Protein AF-A0A955DK35-F1 (afdb_monomer)

Nearest PDB structures (foldseek):
  9fow-assembly2_B  TM=3.940E-01  e=1.070E+00  Mus musculus
  6a5a-assembly2_A  TM=2.548E-01  e=3.873E-01  Arabidopsis thaliana
  7bgk-assembly1_C  TM=1.690E-01  e=2.496E+00  Kashmir bee virus
  5lwg-assembly1_C  TM=1.560E-01  e=2.229E+00  Israeli acute paralysis virus

Mean predicted aligned error: 7.93 Å

Radius of gyration: 21.65 Å; Cα contacts (8 Å, |Δi|>4): 580; chains: 1; bounding box: 76×36×65 Å

Structure (mmCIF, N/CA/C/O backbone):
data_AF-A0A955DK35-F1
#
_entry.id   AF-A0A955DK35-F1
#
loop_
_atom_site.group_PDB
_atom_site.id
_atom_site.type_symbol
_atom_site.label_atom_id
_atom_site.label_alt_id
_atom_site.label_comp_id
_atom_site.label_asym_id
_atom_site.label_entity_id
_atom_site.label_seq_id
_atom_site.pdbx_PDB_ins_code
_atom_site.Cartn_x
_atom_site.Cartn_y
_atom_site.Cartn_z
_atom_site.occupancy
_atom_site.B_iso_or_equiv
_atom_site.auth_seq_id
_atom_site.auth_comp_id
_atom_site.auth_asym_id
_atom_site.auth_atom_id
_atom_site.pdbx_PDB_model_num
ATOM 1 N N . MET A 1 1 ? -57.771 8.996 42.560 1.00 43.78 1 MET A N 1
ATOM 2 C CA . MET A 1 1 ? -56.369 9.393 42.310 1.00 43.78 1 MET A CA 1
ATOM 3 C C . MET A 1 1 ? -55.721 8.296 41.475 1.00 43.78 1 MET A C 1
ATOM 5 O O . MET A 1 1 ? -55.443 7.231 42.004 1.00 43.78 1 MET A O 1
ATOM 9 N N . GLN A 1 2 ? -55.625 8.497 40.158 1.00 48.22 2 GLN A N 1
ATOM 10 C CA . GLN A 1 2 ? -55.048 7.531 39.215 1.00 48.22 2 GLN A CA 1
ATOM 11 C C . GLN A 1 2 ? -53.533 7.747 39.131 1.00 48.22 2 GLN A C 1
ATOM 13 O O . GLN A 1 2 ? -53.085 8.838 38.788 1.00 48.22 2 GLN A O 1
ATOM 18 N N . GLY A 1 3 ? -52.754 6.718 39.466 1.00 45.41 3 GLY A N 1
ATOM 19 C CA . GLY A 1 3 ? -51.301 6.719 39.317 1.00 45.41 3 GLY A CA 1
ATOM 20 C C . GLY A 1 3 ? -50.897 6.269 37.914 1.00 45.41 3 GLY A C 1
ATOM 21 O O . GLY A 1 3 ? -51.165 5.135 37.529 1.00 45.41 3 GLY A O 1
ATOM 22 N N . MET A 1 4 ? -50.251 7.153 37.150 1.00 51.94 4 MET A N 1
ATOM 23 C CA . MET A 1 4 ? -49.588 6.814 35.886 1.00 51.94 4 MET A CA 1
ATOM 24 C C . MET A 1 4 ? -48.253 6.119 36.170 1.00 51.94 4 MET A C 1
ATOM 26 O O . MET A 1 4 ? -47.307 6.751 36.639 1.00 51.94 4 MET A O 1
ATOM 30 N N . ILE A 1 5 ? -48.156 4.836 35.830 1.00 58.72 5 ILE A N 1
ATOM 31 C CA . ILE A 1 5 ? -46.888 4.104 35.770 1.00 58.72 5 ILE A CA 1
ATOM 32 C C . ILE A 1 5 ? -46.223 4.441 34.429 1.00 58.72 5 ILE A C 1
ATOM 34 O O . ILE A 1 5 ? -46.717 4.062 33.368 1.00 58.72 5 ILE A O 1
ATOM 38 N N . LYS A 1 6 ? -45.113 5.187 34.464 1.00 56.53 6 LYS A N 1
ATOM 39 C CA . LYS A 1 6 ? -44.263 5.446 33.293 1.00 56.53 6 LYS A CA 1
ATOM 40 C C . LYS A 1 6 ? -43.244 4.314 33.172 1.00 56.53 6 LYS A C 1
ATOM 42 O O . LYS A 1 6 ? -42.332 4.222 33.987 1.00 56.53 6 LYS A O 1
ATOM 47 N N . ILE A 1 7 ? -43.392 3.459 32.164 1.00 55.06 7 ILE A N 1
ATOM 48 C CA . ILE A 1 7 ? -42.383 2.449 31.823 1.00 55.06 7 ILE A CA 1
ATOM 49 C C . ILE A 1 7 ? -41.327 3.133 30.951 1.00 55.06 7 ILE A C 1
ATOM 51 O O . ILE A 1 7 ? -41.571 3.432 29.784 1.00 55.06 7 ILE A O 1
ATOM 55 N N . ALA A 1 8 ? -40.162 3.413 31.532 1.00 53.09 8 ALA A N 1
ATOM 56 C CA . ALA A 1 8 ? -38.988 3.858 30.795 1.00 53.09 8 ALA A CA 1
ATOM 57 C C . ALA A 1 8 ? -38.309 2.632 30.165 1.00 53.09 8 ALA A C 1
ATOM 59 O O . ALA A 1 8 ? -37.716 1.812 30.863 1.00 53.09 8 ALA A O 1
ATOM 60 N N . ALA A 1 9 ? -38.419 2.482 28.846 1.00 58.59 9 ALA A N 1
ATOM 61 C CA . ALA A 1 9 ? -37.660 1.481 28.107 1.00 58.59 9 ALA A CA 1
ATOM 62 C C . ALA A 1 9 ? -36.230 2.001 27.896 1.00 58.59 9 ALA A C 1
ATOM 64 O O . ALA A 1 9 ? -35.990 2.838 27.028 1.00 58.59 9 ALA A O 1
ATOM 65 N N . GLY A 1 10 ? -35.290 1.527 28.716 1.00 54.75 10 GLY A N 1
ATOM 66 C CA . GLY A 1 10 ? -33.861 1.765 28.522 1.00 54.75 10 GLY A CA 1
ATOM 67 C C . GLY A 1 10 ? -33.365 0.998 27.299 1.00 54.75 10 GLY A C 1
ATOM 68 O O . GLY A 1 10 ? -33.285 -0.229 27.323 1.00 54.75 10 GLY A O 1
ATOM 69 N N . LEU A 1 11 ? -33.067 1.716 26.218 1.00 59.81 11 LEU A N 1
ATOM 70 C CA . LEU A 1 11 ? -32.413 1.161 25.039 1.00 59.81 11 LEU A CA 1
ATOM 71 C C . LEU A 1 11 ? -30.926 0.975 25.377 1.00 59.81 11 LEU A C 1
ATOM 73 O O . LEU A 1 11 ? -30.154 1.930 25.348 1.00 59.81 11 LEU A O 1
ATOM 77 N N . ALA A 1 12 ? -30.537 -0.237 25.771 1.00 53.16 12 ALA A N 1
ATOM 78 C CA . ALA A 1 12 ? -29.134 -0.579 25.957 1.00 53.16 12 ALA A CA 1
ATOM 79 C C . ALA A 1 12 ? -28.461 -0.634 24.578 1.00 53.16 12 ALA A C 1
ATOM 81 O O . ALA A 1 12 ? -28.709 -1.549 23.793 1.00 53.16 12 ALA A O 1
ATOM 82 N N . LEU A 1 13 ? -27.646 0.376 24.277 1.00 51.22 13 LEU A N 1
ATOM 83 C CA . LEU A 1 13 ? -26.707 0.350 23.162 1.00 51.22 13 LEU A CA 1
ATOM 84 C C . LEU A 1 13 ? -25.702 -0.772 23.437 1.00 51.22 13 LEU A C 1
ATOM 86 O O . LEU A 1 13 ? -24.881 -0.671 24.346 1.00 51.22 13 LEU A O 1
ATOM 90 N N . LEU A 1 14 ? -25.804 -1.867 22.687 1.00 50.47 14 LEU A N 1
ATOM 91 C CA . LEU A 1 14 ? -24.753 -2.874 22.638 1.00 50.47 14 LEU A CA 1
ATOM 92 C C . LEU A 1 14 ? -23.589 -2.261 21.859 1.00 50.47 14 LEU A C 1
ATOM 94 O O . LEU A 1 14 ? -23.611 -2.230 20.630 1.00 50.47 14 LEU A O 1
ATOM 98 N N . SER A 1 15 ? -22.597 -1.736 22.572 1.00 52.78 15 SER A N 1
ATOM 99 C CA . SER A 1 15 ? -21.314 -1.380 21.974 1.00 52.78 15 SER A CA 1
ATOM 100 C C . SER A 1 15 ? -20.647 -2.671 21.506 1.00 52.78 15 SER A C 1
ATOM 102 O O . SER A 1 15 ? -20.154 -3.448 22.322 1.00 52.78 15 SER A O 1
ATOM 104 N N . GLY A 1 16 ? -20.691 -2.940 20.201 1.00 56.59 16 GLY A N 1
ATOM 105 C CA . GLY A 1 16 ? -19.921 -4.026 19.609 1.00 56.59 16 GLY A CA 1
ATOM 106 C C . GLY A 1 16 ? -18.436 -3.729 19.781 1.00 56.59 16 GLY A C 1
ATOM 107 O O . GLY A 1 16 ? -17.970 -2.664 19.381 1.00 56.59 16 GLY A O 1
ATOM 108 N N . THR A 1 17 ? -17.694 -4.644 20.397 1.00 57.59 17 THR A N 1
ATOM 109 C CA . THR A 1 17 ? -16.232 -4.607 20.366 1.00 57.59 17 THR A CA 1
ATOM 110 C C . THR A 1 17 ? -15.801 -4.862 18.926 1.00 57.59 17 THR A C 1
ATOM 112 O O . THR A 1 17 ? -16.076 -5.938 18.394 1.00 57.59 17 THR A O 1
ATOM 115 N N . ALA A 1 18 ? -15.165 -3.882 18.285 1.00 61.50 18 ALA A N 1
ATOM 116 C CA . ALA A 1 18 ? -14.452 -4.127 17.039 1.00 61.50 18 ALA A CA 1
ATOM 117 C C . ALA A 1 18 ? -13.321 -5.115 17.352 1.00 61.50 18 ALA A C 1
ATOM 119 O O . ALA A 1 18 ? -12.469 -4.831 18.193 1.00 61.50 18 ALA A O 1
ATOM 120 N N . ILE A 1 19 ? -13.375 -6.303 16.754 1.00 73.06 19 ILE A N 1
ATOM 121 C CA . ILE A 1 19 ? -12.288 -7.272 16.846 1.00 73.06 19 ILE A CA 1
ATOM 122 C C . ILE A 1 19 ? -11.320 -6.898 15.732 1.00 73.06 19 ILE A C 1
ATOM 124 O O . ILE A 1 19 ? -11.669 -7.014 14.560 1.00 73.06 19 ILE A O 1
ATOM 128 N N . ALA A 1 20 ? -10.144 -6.421 16.125 1.00 77.44 20 ALA A N 1
ATOM 129 C CA . ALA A 1 20 ? -8.969 -6.356 15.273 1.00 77.44 20 ALA A CA 1
ATOM 130 C C . ALA A 1 20 ? -8.776 -7.687 14.551 1.00 77.44 20 ALA A C 1
ATOM 132 O O . ALA A 1 20 ? -8.732 -8.738 15.200 1.00 77.44 20 ALA A O 1
ATOM 133 N N . GLY A 1 21 ? -8.712 -7.651 13.224 1.00 92.81 21 GLY A N 1
ATOM 134 C CA . GLY A 1 21 ? -8.615 -8.867 12.432 1.00 92.81 21 GLY A CA 1
ATOM 135 C C . GLY A 1 21 ? -7.495 -8.829 11.409 1.00 92.81 21 GLY A C 1
ATOM 136 O O . GLY A 1 21 ? -7.153 -7.776 10.871 1.00 92.81 21 GLY A O 1
ATOM 137 N N . THR A 1 22 ? -6.973 -10.019 11.142 1.00 96.25 22 THR A N 1
ATOM 138 C CA . THR A 1 22 ? -6.103 -10.305 10.008 1.00 96.25 22 THR A CA 1
ATOM 139 C C . THR A 1 22 ? -6.964 -10.825 8.871 1.00 96.25 22 THR A C 1
ATOM 141 O O . THR A 1 22 ? -7.751 -11.759 9.060 1.00 96.25 22 THR A O 1
ATOM 144 N N . TRP A 1 23 ? -6.823 -10.224 7.699 1.00 96.62 23 TRP A N 1
ATOM 145 C CA . TRP A 1 23 ? -7.407 -10.746 6.476 1.00 96.62 23 TRP A CA 1
ATOM 146 C C . TRP A 1 23 ? -6.363 -11.606 5.759 1.00 96.62 23 TRP A C 1
ATOM 148 O O . TRP A 1 23 ? -5.204 -11.220 5.659 1.00 96.62 23 TRP A O 1
ATOM 158 N N . VAL A 1 24 ? -6.766 -12.792 5.312 1.00 96.88 24 VAL A N 1
ATOM 159 C CA . VAL A 1 24 ? -5.893 -13.715 4.579 1.00 96.88 24 VAL A CA 1
ATOM 160 C C . VAL A 1 24 ? -6.321 -13.691 3.126 1.00 96.88 24 VAL A C 1
ATOM 162 O O . VAL A 1 24 ? -7.515 -13.824 2.840 1.00 96.88 24 VAL A O 1
ATOM 165 N N . GLU A 1 25 ? -5.345 -13.540 2.244 1.00 95.00 25 GLU A N 1
ATOM 166 C CA . GLU A 1 25 ? -5.517 -13.599 0.803 1.00 95.00 25 GLU A CA 1
ATOM 167 C C . GLU A 1 25 ? -6.310 -14.833 0.349 1.00 95.00 25 GLU A C 1
ATOM 169 O O . GLU A 1 25 ? -6.140 -15.945 0.863 1.00 95.00 25 GLU A O 1
ATOM 174 N N . VAL A 1 26 ? -7.230 -14.635 -0.603 1.00 93.50 26 VAL A N 1
ATOM 175 C CA . VAL A 1 26 ? -8.098 -15.696 -1.123 1.00 93.50 26 VAL A CA 1
ATOM 176 C C . VAL A 1 26 ? -7.728 -16.020 -2.564 1.00 93.50 26 VAL A C 1
ATOM 178 O O . VAL A 1 26 ? -8.231 -15.406 -3.500 1.00 93.50 26 VAL A O 1
ATOM 181 N N . GLY A 1 27 ? -6.915 -17.059 -2.745 1.00 93.19 27 GLY A N 1
ATOM 182 C CA . GLY A 1 27 ? -6.351 -17.359 -4.061 1.00 93.19 27 GLY A CA 1
ATOM 183 C C . GLY A 1 27 ? -5.244 -16.369 -4.402 1.00 93.19 27 GLY A C 1
ATOM 184 O O . GLY A 1 27 ? -4.597 -15.890 -3.485 1.00 93.19 27 GLY A O 1
ATOM 185 N N . ASP A 1 28 ? -5.059 -16.117 -5.692 1.00 87.81 28 ASP A N 1
ATOM 186 C CA . ASP A 1 28 ? -4.105 -15.150 -6.241 1.00 87.81 28 ASP A CA 1
ATOM 187 C C . ASP A 1 28 ? -4.800 -13.790 -6.376 1.00 87.81 28 ASP A C 1
ATOM 189 O O . ASP A 1 28 ? -5.857 -13.695 -7.023 1.00 87.81 28 ASP A O 1
ATOM 193 N N . ALA A 1 29 ? -4.307 -12.756 -5.697 1.00 83.31 29 ALA A N 1
ATOM 194 C CA . ALA A 1 29 ? -4.770 -11.401 -5.944 1.00 83.31 29 ALA A CA 1
ATOM 195 C C . ALA A 1 29 ? -4.302 -10.950 -7.328 1.00 83.31 29 ALA A C 1
ATOM 197 O O . ALA A 1 29 ? -3.238 -11.298 -7.808 1.00 83.31 29 ALA A O 1
ATOM 198 N N . ALA A 1 30 ? -5.152 -10.210 -8.037 1.00 84.50 30 ALA A N 1
ATOM 199 C CA . ALA A 1 30 ? -4.790 -9.842 -9.394 1.00 84.50 30 ALA A CA 1
ATOM 200 C C . ALA A 1 30 ? -3.687 -8.777 -9.384 1.00 84.50 30 ALA A C 1
ATOM 202 O O . ALA A 1 30 ? -3.858 -7.738 -8.742 1.00 84.50 30 ALA A O 1
ATOM 203 N N . ASP A 1 31 ? -2.690 -8.962 -10.252 1.00 85.31 31 ASP A N 1
ATOM 204 C CA . ASP A 1 31 ? -1.717 -7.922 -10.599 1.00 85.31 31 ASP A CA 1
ATOM 205 C C . ASP A 1 31 ? -2.406 -6.611 -11.029 1.00 85.31 31 ASP A C 1
ATOM 207 O O . ASP A 1 31 ? -1.944 -5.502 -10.765 1.00 85.31 31 ASP A O 1
ATOM 211 N N . ALA A 1 32 ? -3.543 -6.706 -11.724 1.00 85.12 32 ALA A N 1
ATOM 212 C CA . ALA A 1 32 ? -4.234 -5.537 -12.253 1.00 85.12 32 ALA A CA 1
ATOM 213 C C . ALA A 1 32 ? -4.878 -4.691 -11.142 1.00 85.12 32 ALA A C 1
ATOM 215 O O . ALA A 1 32 ? -5.674 -5.190 -10.345 1.00 85.12 32 ALA A O 1
ATOM 216 N N . LEU A 1 33 ? -4.700 -3.365 -11.202 1.00 89.00 33 LEU A N 1
ATOM 217 C CA . LEU A 1 33 ? -5.371 -2.420 -10.296 1.00 89.00 33 LEU A CA 1
ATOM 218 C C . LEU A 1 33 ? -6.906 -2.476 -10.373 1.00 89.00 33 LEU A C 1
ATOM 220 O O . LEU A 1 33 ? -7.583 -2.020 -9.463 1.00 89.00 33 LEU A O 1
ATOM 224 N N . SER A 1 34 ? -7.492 -3.031 -11.435 1.00 88.81 34 SER A N 1
ATOM 225 C CA . SER A 1 34 ? -8.941 -3.268 -11.518 1.00 88.81 34 SER A CA 1
ATOM 226 C C . SER A 1 34 ? -9.394 -4.600 -10.905 1.00 88.81 34 SER A C 1
ATOM 228 O O . SER A 1 34 ? -10.596 -4.837 -10.803 1.00 88.81 34 SER A O 1
ATOM 230 N N . GLY A 1 35 ? -8.461 -5.493 -10.569 1.00 89.06 35 GLY A N 1
ATOM 231 C CA . GLY A 1 35 ? -8.716 -6.857 -10.101 1.00 89.06 35 GLY A CA 1
ATOM 232 C C . GLY A 1 35 ? -8.434 -7.084 -8.614 1.00 89.06 35 GLY A C 1
ATOM 233 O O . GLY A 1 35 ? -8.406 -8.237 -8.190 1.00 89.06 35 GLY A O 1
ATOM 234 N N . TYR A 1 36 ? -8.243 -6.015 -7.833 1.00 95.06 36 TYR A N 1
ATOM 235 C CA . TYR A 1 36 ? -7.966 -6.103 -6.398 1.00 95.06 36 TYR A CA 1
ATOM 236 C C . TYR A 1 36 ? -8.954 -7.010 -5.648 1.00 95.06 36 TYR A C 1
ATOM 238 O O . TYR A 1 36 ? -10.148 -7.086 -5.964 1.00 95.06 36 TYR A O 1
ATOM 246 N N . GLN A 1 37 ? -8.485 -7.642 -4.574 1.00 95.50 37 GLN A N 1
ATOM 247 C CA . GLN A 1 37 ? -9.351 -8.391 -3.672 1.00 95.50 37 GLN A CA 1
ATOM 248 C C . GLN A 1 37 ? -10.041 -7.461 -2.666 1.00 95.50 37 GLN A C 1
ATOM 250 O O . GLN A 1 37 ? -9.431 -6.583 -2.052 1.00 95.50 37 GLN A O 1
ATOM 255 N N . LEU A 1 38 ? -11.344 -7.664 -2.466 1.00 95.50 38 LEU A N 1
ATOM 256 C CA . LEU A 1 38 ? -12.107 -6.948 -1.445 1.00 95.50 38 LEU A CA 1
ATOM 257 C C . LEU A 1 38 ? -11.816 -7.527 -0.058 1.00 95.50 38 LEU A C 1
ATOM 259 O O . LEU A 1 38 ? -12.145 -8.684 0.222 1.00 95.50 38 LEU A O 1
ATOM 263 N N . THR A 1 39 ? -11.290 -6.696 0.844 1.00 95.25 39 THR A N 1
ATOM 264 C CA . THR A 1 39 ? -11.177 -7.075 2.255 1.00 95.25 39 THR A CA 1
ATOM 265 C C . THR A 1 39 ? -12.568 -7.073 2.899 1.00 95.25 39 THR A C 1
ATOM 267 O O . THR A 1 39 ? -13.239 -6.043 3.016 1.00 95.25 39 THR A O 1
ATOM 270 N N . ASN A 1 40 ? -13.028 -8.256 3.311 1.00 91.94 40 ASN A N 1
ATOM 271 C CA . ASN A 1 40 ? -14.361 -8.467 3.882 1.00 91.94 40 ASN A CA 1
ATOM 272 C C . ASN A 1 40 ? -14.263 -8.730 5.386 1.00 91.94 40 ASN A C 1
ATOM 274 O O . ASN A 1 40 ? -13.558 -9.645 5.807 1.00 91.94 40 ASN A O 1
ATOM 278 N N . GLY A 1 41 ? -15.014 -7.979 6.193 1.00 90.50 41 GLY A N 1
ATOM 279 C CA . GLY A 1 41 ? -14.976 -8.123 7.648 1.00 90.50 41 GLY A CA 1
ATOM 280 C C . GLY A 1 41 ? -15.723 -7.015 8.387 1.00 90.50 41 GLY A C 1
ATOM 281 O O . GLY A 1 41 ? -16.547 -6.305 7.811 1.00 90.50 41 GLY A O 1
ATOM 282 N N . VAL A 1 42 ? -15.500 -6.905 9.696 1.00 89.00 42 VAL A N 1
ATOM 283 C CA . VAL A 1 42 ? -16.090 -5.863 10.554 1.00 89.00 42 VAL A CA 1
ATOM 284 C C . VAL A 1 42 ? -15.052 -5.427 11.575 1.00 89.00 42 VAL A C 1
ATOM 286 O O . VAL A 1 42 ? -14.407 -6.275 12.180 1.00 89.00 42 VAL A O 1
ATOM 289 N N . GLY A 1 43 ? -14.968 -4.123 11.831 1.00 91.75 43 GLY A N 1
ATOM 290 C CA . GLY A 1 43 ? -14.011 -3.566 12.784 1.00 91.75 43 GLY A CA 1
ATOM 291 C C . GLY A 1 43 ? -12.686 -3.216 12.119 1.00 91.75 43 GLY A C 1
ATOM 292 O O . GLY A 1 43 ? -12.631 -3.069 10.901 1.00 91.75 43 GLY A O 1
ATOM 293 N N . SER A 1 44 ? -11.635 -3.037 12.916 1.00 94.88 44 SER A N 1
ATOM 294 C CA . SER A 1 44 ? -10.327 -2.692 12.368 1.00 94.88 44 SER A CA 1
ATOM 295 C C . SER A 1 44 ? -9.736 -3.856 11.573 1.00 94.88 44 SER A C 1
ATOM 297 O O . SER A 1 44 ? -9.887 -5.030 11.927 1.00 94.88 44 SER A O 1
ATOM 299 N N . LEU A 1 45 ? -9.099 -3.498 10.464 1.00 96.62 45 LEU A N 1
ATOM 300 C CA . LEU A 1 45 ? -8.254 -4.392 9.693 1.00 96.62 45 LEU A CA 1
ATOM 301 C C . LEU A 1 45 ? -6.817 -4.089 10.113 1.00 96.62 45 LEU A C 1
ATOM 303 O O . LEU A 1 45 ? -6.299 -3.017 9.808 1.00 96.62 45 LEU A O 1
ATOM 307 N N . ASP A 1 46 ? -6.221 -5.023 10.843 1.00 97.00 46 ASP A N 1
ATOM 308 C CA . ASP A 1 46 ? -4.929 -4.842 11.507 1.00 97.00 46 ASP A CA 1
ATOM 309 C C . ASP A 1 46 ? -3.790 -5.481 10.715 1.00 97.00 46 ASP A C 1
ATOM 311 O O . ASP A 1 46 ? -2.631 -5.111 10.896 1.00 97.00 46 ASP A O 1
ATOM 315 N N . ALA A 1 47 ? -4.104 -6.442 9.843 1.00 97.81 47 ALA A N 1
ATOM 316 C CA . ALA A 1 47 ? -3.114 -7.034 8.964 1.00 97.81 47 ALA A CA 1
ATOM 317 C C . ALA A 1 47 ? -3.706 -7.695 7.717 1.00 97.81 47 ALA A C 1
ATOM 319 O O . ALA A 1 47 ? -4.876 -8.089 7.703 1.00 97.81 47 ALA A O 1
ATOM 320 N N . ILE A 1 48 ? -2.854 -7.864 6.706 1.00 98.38 48 ILE A N 1
ATOM 321 C CA . ILE A 1 48 ? -3.088 -8.707 5.531 1.00 98.38 48 ILE A CA 1
ATOM 322 C C . ILE A 1 48 ? -1.957 -9.737 5.424 1.00 98.38 48 ILE A C 1
ATOM 324 O O . ILE A 1 48 ? -0.787 -9.356 5.403 1.00 98.38 48 ILE A O 1
ATOM 328 N N . ASP A 1 49 ? -2.314 -11.018 5.347 1.00 98.31 49 ASP A N 1
ATOM 329 C CA . ASP A 1 49 ? -1.400 -12.127 5.045 1.00 98.31 49 ASP A CA 1
ATOM 330 C C . ASP A 1 49 ? -1.580 -12.567 3.591 1.00 98.31 49 ASP A C 1
ATOM 332 O O . ASP A 1 49 ? -2.713 -12.819 3.177 1.00 98.31 49 ASP A O 1
ATOM 336 N N . GLY A 1 50 ? -0.475 -12.727 2.863 1.00 97.81 50 GLY A N 1
ATOM 337 C CA . GLY A 1 50 ? -0.484 -13.174 1.468 1.00 97.81 50 GLY A CA 1
ATOM 338 C C . GLY A 1 50 ? 0.881 -13.664 0.988 1.00 97.81 50 GLY A C 1
ATOM 339 O O . GLY A 1 50 ? 1.827 -13.796 1.785 1.00 97.81 50 GLY A O 1
ATOM 340 N N . ALA A 1 51 ? 0.982 -13.985 -0.300 1.00 97.12 51 ALA A N 1
ATOM 341 C CA . ALA A 1 51 ? 2.248 -14.380 -0.908 1.00 97.12 51 ALA A CA 1
ATOM 342 C C . ALA A 1 51 ? 2.265 -14.203 -2.426 1.00 97.12 51 ALA A C 1
ATOM 344 O O . ALA A 1 51 ? 1.434 -14.801 -3.089 1.00 97.12 51 ALA A O 1
ATOM 345 N N . THR A 1 52 ? 3.323 -13.574 -2.945 1.00 96.12 52 THR A N 1
ATOM 346 C CA . THR A 1 52 ? 3.567 -13.493 -4.391 1.00 96.12 52 THR A CA 1
ATOM 347 C C . THR A 1 52 ? 4.445 -14.640 -4.905 1.00 96.12 52 THR A C 1
ATOM 349 O O . THR A 1 52 ? 5.290 -15.195 -4.177 1.00 96.12 52 THR A O 1
ATOM 352 N N . SER A 1 53 ? 4.329 -14.976 -6.193 1.00 93.88 53 SER A N 1
ATOM 353 C CA . SER A 1 53 ? 5.192 -15.941 -6.880 1.00 93.88 53 SER A CA 1
ATOM 354 C C . SER A 1 53 ? 5.437 -15.623 -8.360 1.00 93.88 53 SER A C 1
ATOM 356 O O . SER A 1 53 ? 4.680 -16.024 -9.250 1.00 93.88 53 SER A O 1
ATOM 358 N N . THR A 1 54 ? 6.621 -15.085 -8.673 1.00 90.75 54 THR A N 1
ATOM 359 C CA . THR A 1 54 ? 7.002 -14.767 -10.066 1.00 90.75 54 THR A CA 1
ATOM 360 C C . THR A 1 54 ? 7.066 -15.988 -10.992 1.00 90.75 54 THR A C 1
ATOM 362 O O . THR A 1 54 ? 6.941 -15.869 -12.207 1.00 90.75 54 THR A O 1
ATOM 365 N N . THR A 1 55 ? 7.227 -17.200 -10.445 1.00 88.69 55 THR A N 1
ATOM 366 C CA . THR A 1 55 ? 7.169 -18.447 -11.237 1.00 88.69 55 THR A CA 1
ATOM 367 C C . THR A 1 55 ? 5.737 -18.799 -11.655 1.00 88.69 55 THR A C 1
ATOM 369 O O . THR A 1 55 ? 5.544 -19.466 -12.673 1.00 88.69 55 THR A O 1
ATOM 372 N N . GLY A 1 56 ? 4.742 -18.370 -10.874 1.00 83.44 56 GLY A N 1
ATOM 373 C CA . GLY A 1 56 ? 3.316 -18.520 -11.164 1.00 83.44 56 GLY A CA 1
ATOM 374 C C . GLY A 1 56 ? 2.749 -17.419 -12.058 1.00 83.44 56 GLY A C 1
ATOM 375 O O . GLY A 1 56 ? 1.640 -17.574 -12.561 1.00 83.44 56 GLY A O 1
ATOM 376 N N . GLY A 1 57 ? 3.529 -16.367 -12.306 1.00 89.25 57 GLY A N 1
ATOM 377 C CA . GLY A 1 57 ? 3.064 -15.165 -12.982 1.00 89.25 57 GLY A CA 1
ATOM 378 C C . GLY A 1 57 ? 2.237 -14.245 -12.085 1.00 89.25 57 GLY A C 1
ATOM 379 O O . GLY A 1 57 ? 1.350 -13.563 -12.581 1.00 89.25 57 GLY A O 1
ATOM 380 N N . ASP A 1 58 ? 2.528 -14.290 -10.790 1.00 92.69 58 ASP A N 1
ATOM 381 C CA . ASP A 1 58 ? 1.955 -13.466 -9.737 1.00 92.69 58 ASP A CA 1
ATOM 382 C C . ASP A 1 58 ? 3.106 -12.597 -9.217 1.00 92.69 58 ASP A C 1
ATOM 384 O O . ASP A 1 58 ? 4.060 -13.073 -8.583 1.00 92.69 58 ASP A O 1
ATOM 388 N N . TRP A 1 59 ? 3.092 -11.335 -9.635 1.00 95.00 59 TRP A N 1
ATOM 389 C CA . TRP A 1 59 ? 4.131 -10.371 -9.287 1.00 95.00 59 TRP A CA 1
ATOM 390 C C . TRP A 1 59 ? 3.631 -9.345 -8.277 1.00 95.00 59 TRP A C 1
ATOM 392 O O . TRP A 1 59 ? 4.456 -8.731 -7.587 1.00 95.00 59 TRP A O 1
ATOM 402 N N . VAL A 1 60 ? 2.314 -9.130 -8.220 1.00 97.06 60 VAL A N 1
ATOM 403 C CA . VAL A 1 60 ? 1.694 -8.068 -7.441 1.00 97.06 60 VAL A CA 1
ATOM 404 C C . VAL A 1 60 ? 0.358 -8.514 -6.875 1.00 97.06 60 VAL A C 1
ATOM 406 O O . VAL A 1 60 ? -0.569 -8.833 -7.611 1.00 97.06 60 VAL A O 1
ATOM 409 N N . ASP A 1 61 ? 0.197 -8.307 -5.573 1.00 97.56 61 ASP A N 1
ATOM 410 C CA . ASP A 1 61 ? -1.093 -8.477 -4.921 1.00 97.56 61 ASP A CA 1
ATOM 411 C C . ASP A 1 61 ? -1.731 -7.125 -4.621 1.00 97.56 61 ASP A C 1
ATOM 413 O O . ASP A 1 61 ? -1.122 -6.256 -3.985 1.00 97.56 61 ASP A O 1
ATOM 417 N N . ALA A 1 62 ? -2.983 -6.944 -5.045 1.00 97.75 62 ALA A N 1
ATOM 418 C CA . ALA A 1 62 ? -3.751 -5.724 -4.819 1.00 97.75 62 ALA A CA 1
ATOM 419 C C . ALA A 1 62 ? -4.976 -5.954 -3.918 1.00 97.75 62 ALA A C 1
ATOM 421 O O . ALA A 1 62 ? -5.795 -6.850 -4.138 1.00 97.75 62 ALA A O 1
ATOM 422 N N . TYR A 1 63 ? -5.160 -5.066 -2.940 1.00 97.81 63 TYR A N 1
ATOM 423 C CA . TYR A 1 63 ? -6.190 -5.145 -1.906 1.00 97.81 63 TYR A CA 1
ATOM 424 C C . TYR A 1 63 ? -7.003 -3.865 -1.805 1.00 97.81 63 TYR A C 1
ATOM 426 O O . TYR A 1 63 ? -6.452 -2.771 -1.741 1.00 97.81 63 TYR A O 1
ATOM 434 N N . CYS A 1 64 ? -8.322 -3.990 -1.685 1.00 97.25 64 CYS A N 1
ATOM 435 C CA . CYS A 1 64 ? -9.175 -2.864 -1.331 1.00 97.25 64 CYS A CA 1
ATOM 436 C C . CYS A 1 64 ? -9.291 -2.734 0.187 1.00 97.25 64 CYS A C 1
ATOM 438 O O . CYS A 1 64 ? -9.826 -3.626 0.856 1.00 97.25 64 CYS A O 1
ATOM 440 N N . ILE A 1 65 ? -8.833 -1.607 0.721 1.00 97.56 65 ILE A N 1
ATOM 441 C CA . ILE A 1 65 ? -8.882 -1.259 2.143 1.00 97.56 65 ILE A CA 1
ATOM 442 C C . ILE A 1 65 ? -9.616 0.066 2.347 1.00 97.56 65 ILE A C 1
ATOM 444 O O . ILE A 1 65 ? -9.634 0.903 1.451 1.00 97.56 65 ILE A O 1
ATOM 448 N N . LYS A 1 66 ? -10.178 0.305 3.536 1.00 97.31 66 LYS A N 1
ATOM 449 C CA . LYS A 1 66 ? -10.802 1.592 3.877 1.00 97.31 66 LYS A CA 1
ATOM 450 C C . LYS A 1 66 ? -10.014 2.304 4.963 1.00 97.31 66 LYS A C 1
ATOM 452 O O . LYS A 1 66 ? -9.955 1.825 6.093 1.00 97.31 66 LYS A O 1
ATOM 457 N N . ILE A 1 67 ? -9.459 3.472 4.656 1.00 96.75 67 ILE A N 1
ATOM 458 C CA . ILE A 1 67 ? -8.738 4.285 5.643 1.00 96.75 67 ILE A CA 1
ATOM 459 C C . ILE A 1 67 ? -9.765 5.101 6.427 1.00 96.75 67 ILE A C 1
ATOM 461 O O . ILE A 1 67 ? -10.482 5.911 5.853 1.00 96.75 67 ILE A O 1
ATOM 465 N N . VAL A 1 68 ? -9.865 4.892 7.739 1.00 96.69 68 VAL A N 1
ATOM 466 C CA . VAL A 1 68 ? -10.818 5.585 8.632 1.00 96.69 68 VAL A CA 1
ATOM 467 C C . VAL A 1 68 ? -10.155 6.605 9.548 1.00 96.69 68 VAL A C 1
ATOM 469 O O . VAL A 1 68 ? -10.830 7.527 10.000 1.00 96.69 68 VAL A O 1
ATOM 472 N N . ASP A 1 69 ? -8.851 6.471 9.784 1.00 95.19 69 ASP A N 1
ATOM 473 C CA . ASP A 1 69 ? -8.050 7.438 10.533 1.00 95.19 69 ASP A CA 1
ATOM 474 C C . ASP A 1 69 ? -6.750 7.746 9.769 1.00 95.19 69 ASP A C 1
ATOM 476 O O . ASP A 1 69 ? -5.746 7.058 9.956 1.00 95.19 69 ASP A O 1
ATOM 480 N N . PRO A 1 70 ? -6.755 8.777 8.903 1.00 93.50 70 PRO A N 1
ATOM 481 C CA . PRO A 1 70 ? -5.575 9.240 8.172 1.00 93.50 70 PRO A CA 1
ATOM 482 C C . PRO A 1 70 ? -4.355 9.562 9.040 1.00 93.50 70 PRO A C 1
ATOM 484 O O . PRO A 1 70 ? -3.226 9.418 8.579 1.00 93.50 70 PRO A O 1
ATOM 487 N N . LEU A 1 71 ? -4.559 10.008 10.286 1.00 90.94 71 LEU A N 1
ATOM 488 C CA . LEU A 1 71 ? -3.460 10.390 11.177 1.00 90.94 71 LEU A CA 1
ATOM 489 C C . LEU A 1 71 ? -2.785 9.167 11.801 1.00 90.94 71 LEU A C 1
ATOM 491 O O . LEU A 1 71 ? -1.588 9.209 12.087 1.00 90.94 71 LEU A O 1
ATOM 495 N N . ALA A 1 72 ? -3.546 8.091 12.004 1.00 92.94 72 ALA A N 1
ATOM 496 C CA . ALA A 1 72 ? -3.037 6.804 12.467 1.00 92.94 72 ALA A CA 1
ATOM 497 C C . ALA A 1 72 ? -2.662 5.849 11.321 1.00 92.94 72 ALA A C 1
ATOM 499 O O . ALA A 1 72 ? -2.147 4.765 11.596 1.00 92.94 72 ALA A O 1
ATOM 500 N N . PHE A 1 73 ? -2.935 6.220 10.064 1.00 95.56 73 PHE A N 1
ATOM 501 C CA . PHE A 1 73 ? -2.758 5.333 8.922 1.00 95.56 73 PHE A CA 1
ATOM 502 C C . PHE A 1 73 ? -1.299 4.930 8.714 1.00 95.56 73 PHE A C 1
ATOM 504 O O . PHE A 1 73 ? -0.431 5.778 8.474 1.00 95.56 73 PHE A O 1
ATOM 511 N N . PHE A 1 74 ? -1.070 3.618 8.704 1.00 95.81 74 PHE A N 1
ATOM 512 C CA . PHE A 1 74 ? 0.103 3.024 8.085 1.00 95.81 74 PHE A CA 1
ATOM 513 C C . PHE A 1 74 ? -0.209 1.654 7.476 1.00 95.81 74 PHE A C 1
ATOM 515 O O . PHE A 1 74 ? -1.143 0.972 7.901 1.00 95.81 74 PHE A O 1
ATOM 522 N N . ALA A 1 75 ? 0.631 1.254 6.523 1.00 97.56 75 ALA A N 1
ATOM 523 C CA . ALA A 1 75 ? 0.793 -0.112 6.045 1.00 97.56 75 ALA A CA 1
ATOM 524 C C . ALA A 1 75 ? 2.287 -0.451 6.046 1.00 97.56 75 ALA A C 1
ATOM 526 O O . ALA A 1 75 ? 3.081 0.309 5.494 1.00 97.56 75 ALA A O 1
ATOM 527 N N . SER A 1 76 ? 2.698 -1.546 6.686 1.00 96.31 76 SER A N 1
ATOM 528 C CA . SER A 1 76 ? 4.119 -1.889 6.782 1.00 96.31 76 SER A CA 1
ATOM 529 C C . SER A 1 76 ? 4.386 -3.382 6.742 1.00 96.31 76 SER A C 1
ATOM 531 O O . SER A 1 76 ? 3.711 -4.166 7.400 1.00 96.31 76 SER A O 1
ATOM 533 N N . THR A 1 77 ? 5.443 -3.762 6.032 1.00 96.44 77 THR A N 1
ATOM 534 C CA . THR A 1 77 ? 6.032 -5.108 6.082 1.00 96.44 77 THR A CA 1
ATOM 535 C C . THR A 1 77 ? 7.218 -5.167 7.054 1.00 96.44 77 THR A C 1
ATOM 537 O O . THR A 1 77 ? 7.879 -6.194 7.173 1.00 96.44 77 THR A O 1
ATOM 540 N N . SER A 1 78 ? 7.504 -4.075 7.771 1.00 92.38 78 SER A N 1
ATOM 541 C CA . SER A 1 78 ? 8.587 -3.978 8.749 1.00 92.38 78 SER A CA 1
ATOM 542 C C . SER A 1 78 ? 8.092 -4.287 10.161 1.00 92.38 78 SER A C 1
ATOM 544 O O . SER A 1 78 ? 7.073 -3.765 10.603 1.00 92.38 78 SER A O 1
ATOM 546 N N . ASP A 1 79 ? 8.885 -5.043 10.914 1.00 90.12 79 ASP A N 1
ATOM 547 C CA . ASP A 1 79 ? 8.668 -5.347 12.335 1.00 90.12 79 ASP A CA 1
ATOM 548 C C . ASP A 1 79 ? 8.965 -4.156 13.268 1.00 90.12 79 ASP A C 1
ATOM 550 O O . ASP A 1 79 ? 8.714 -4.206 14.474 1.00 90.12 79 ASP A O 1
ATOM 554 N N . LEU A 1 80 ? 9.496 -3.059 12.720 1.00 88.19 80 LEU A N 1
ATOM 555 C CA . LEU A 1 80 ? 9.792 -1.833 13.457 1.00 88.19 80 LEU A CA 1
ATOM 556 C C . LEU A 1 80 ? 8.566 -0.909 13.599 1.00 88.19 80 LEU A C 1
ATOM 558 O O . LEU A 1 80 ? 8.610 0.027 14.396 1.00 88.19 80 LEU A O 1
ATOM 562 N N . VAL A 1 81 ? 7.513 -1.066 12.780 1.00 86.44 81 VAL A N 1
ATOM 563 C CA . VAL A 1 81 ? 6.230 -0.326 12.868 1.00 86.44 81 VAL A CA 1
ATOM 564 C C . VAL A 1 81 ? 5.111 -1.337 12.674 1.00 86.44 81 VAL A C 1
ATOM 566 O O . VAL A 1 81 ? 4.827 -1.777 11.566 1.00 86.44 81 VAL A O 1
ATOM 569 N N . GLY A 1 82 ? 4.482 -1.701 13.789 1.00 86.94 82 GLY A N 1
ATOM 570 C CA . GLY A 1 82 ? 3.552 -2.823 13.823 1.00 86.94 82 GLY A CA 1
ATOM 571 C C . GLY A 1 82 ? 4.264 -4.178 13.695 1.00 86.94 82 GLY A C 1
ATOM 572 O O . GLY A 1 82 ? 5.486 -4.238 13.575 1.00 86.94 82 GLY A O 1
ATOM 573 N N . PRO A 1 83 ? 3.513 -5.287 13.759 1.00 93.12 83 PRO A N 1
ATOM 574 C CA . PRO A 1 83 ? 4.059 -6.639 13.640 1.00 93.12 83 PRO A CA 1
ATOM 575 C C . PRO A 1 83 ? 4.327 -7.068 12.178 1.00 93.12 83 PRO A C 1
ATOM 577 O O . PRO A 1 83 ? 4.172 -8.242 11.860 1.00 93.12 83 PRO A O 1
ATOM 580 N N . GLY A 1 84 ? 4.705 -6.137 11.289 1.00 94.81 84 GLY A N 1
ATOM 581 C CA . GLY A 1 84 ? 4.937 -6.387 9.860 1.00 94.81 84 GLY A CA 1
ATOM 582 C C . GLY A 1 84 ? 6.046 -7.412 9.603 1.00 94.81 84 GLY A C 1
ATOM 583 O O . GLY A 1 84 ? 7.025 -7.473 10.346 1.00 94.81 84 GLY A O 1
ATOM 584 N N . SER A 1 85 ? 5.928 -8.215 8.542 1.00 95.25 85 SER A N 1
ATOM 585 C CA . SER A 1 85 ? 7.041 -9.049 8.069 1.00 95.25 85 SER A CA 1
ATOM 586 C C . SER A 1 85 ? 6.930 -9.380 6.578 1.00 95.25 85 SER A C 1
ATOM 588 O O . SER A 1 85 ? 5.860 -9.322 5.987 1.00 95.25 85 SER A O 1
ATOM 590 N N . ALA A 1 86 ? 8.042 -9.755 5.955 1.00 95.88 86 ALA A N 1
ATOM 591 C CA . ALA A 1 86 ? 8.064 -10.356 4.623 1.00 95.88 86 ALA A CA 1
ATOM 592 C C . ALA A 1 86 ? 9.257 -11.304 4.509 1.00 95.88 86 ALA A C 1
ATOM 594 O O . ALA A 1 86 ? 10.134 -11.305 5.377 1.00 95.88 86 ALA A O 1
ATOM 595 N N . SER A 1 87 ? 9.300 -12.120 3.460 1.00 95.44 87 SER A N 1
ATOM 596 C CA . SER A 1 87 ? 10.430 -13.014 3.149 1.00 95.44 87 SER A CA 1
ATOM 597 C C . SER A 1 87 ? 11.318 -12.508 2.005 1.00 95.44 87 SER A C 1
ATOM 599 O O . SER A 1 87 ? 12.378 -13.076 1.755 1.00 95.44 87 SER A O 1
ATOM 601 N N . PHE A 1 88 ? 10.924 -11.410 1.364 1.00 95.00 88 PHE A N 1
ATOM 602 C CA . PHE A 1 88 ? 11.526 -10.846 0.156 1.00 95.00 88 PHE A CA 1
ATOM 603 C C . PHE A 1 88 ? 11.577 -9.321 0.250 1.00 95.00 88 PHE A C 1
ATOM 605 O O . PHE A 1 88 ? 11.033 -8.769 1.201 1.00 95.00 88 PHE A O 1
ATOM 612 N N . ASP A 1 89 ? 12.262 -8.664 -0.678 1.00 94.19 89 ASP A N 1
ATOM 613 C CA . ASP A 1 89 ? 12.363 -7.206 -0.726 1.00 94.19 89 ASP A CA 1
ATOM 614 C C . ASP A 1 89 ? 11.078 -6.578 -1.255 1.00 94.19 89 ASP A C 1
ATOM 616 O O . ASP A 1 89 ? 10.698 -6.861 -2.388 1.00 94.19 89 ASP A O 1
ATOM 620 N N . THR A 1 90 ? 10.366 -5.836 -0.407 1.00 95.94 90 THR A N 1
ATOM 621 C CA . THR A 1 90 ? 8.989 -5.414 -0.684 1.00 95.94 90 THR A CA 1
ATOM 622 C C . THR A 1 90 ? 8.928 -3.995 -1.210 1.00 95.94 90 THR A C 1
ATOM 624 O O . THR A 1 90 ? 9.685 -3.143 -0.776 1.00 95.94 90 THR A O 1
ATOM 627 N N . ARG A 1 91 ? 7.903 -3.721 -2.009 1.00 95.81 91 ARG A N 1
ATOM 628 C CA . ARG A 1 91 ? 7.408 -2.388 -2.332 1.00 95.81 91 ARG A CA 1
ATOM 629 C C . ARG A 1 91 ? 5.939 -2.310 -1.998 1.00 95.81 91 ARG A C 1
ATOM 631 O O . ARG A 1 91 ? 5.181 -3.212 -2.345 1.00 95.81 91 ARG A O 1
ATOM 638 N N . LEU A 1 92 ? 5.534 -1.226 -1.354 1.00 97.12 92 LEU A N 1
ATOM 639 C CA . LEU A 1 92 ? 4.130 -0.935 -1.102 1.00 97.12 92 LEU A CA 1
ATOM 640 C C . LEU A 1 92 ? 3.695 0.277 -1.918 1.00 97.12 92 LEU A C 1
ATOM 642 O O . LEU A 1 92 ? 4.399 1.286 -1.974 1.00 97.12 92 LEU A O 1
ATOM 646 N N . PHE A 1 93 ? 2.492 0.191 -2.479 1.00 97.31 93 PHE A N 1
ATOM 647 C CA . PHE A 1 93 ? 1.871 1.235 -3.286 1.00 97.31 93 PHE A CA 1
ATOM 648 C C . PHE A 1 93 ? 0.446 1.507 -2.801 1.00 97.31 93 PHE A C 1
ATOM 650 O O . PHE A 1 93 ? -0.275 0.590 -2.406 1.00 97.31 93 PHE A O 1
ATOM 657 N N . LEU A 1 94 ? 0.023 2.766 -2.855 1.00 97.06 94 LEU A N 1
ATOM 658 C CA . LEU A 1 94 ? -1.344 3.183 -2.565 1.00 97.06 94 LEU A CA 1
ATOM 659 C C . LEU A 1 94 ? -1.916 3.940 -3.759 1.00 97.06 94 LEU A C 1
ATOM 661 O O . LEU A 1 94 ? -1.302 4.899 -4.233 1.00 97.06 94 LEU A O 1
ATOM 665 N N . PHE A 1 95 ? -3.117 3.551 -4.180 1.00 96.50 95 PHE A N 1
ATOM 666 C CA . PHE A 1 95 ? -3.866 4.204 -5.249 1.00 96.50 95 PHE A CA 1
ATOM 667 C C . PHE A 1 95 ? -5.251 4.629 -4.769 1.00 96.50 95 PHE A C 1
ATOM 669 O O . PHE A 1 95 ? -5.890 3.968 -3.942 1.00 96.50 95 PHE A O 1
ATOM 676 N N . ASP A 1 96 ? -5.735 5.732 -5.326 1.00 95.19 96 ASP A N 1
ATOM 677 C CA . ASP A 1 96 ? -7.112 6.173 -5.166 1.00 95.19 96 ASP A CA 1
ATOM 678 C C . ASP A 1 96 ? -8.046 5.222 -5.925 1.00 95.19 96 ASP A C 1
ATOM 680 O O . ASP A 1 96 ? -7.936 5.068 -7.139 1.00 95.19 96 ASP A O 1
ATOM 684 N N . ILE A 1 97 ? -8.992 4.589 -5.230 1.00 94.88 97 ILE A N 1
ATOM 685 C CA . ILE A 1 97 ? -9.869 3.588 -5.856 1.00 94.88 97 ILE A CA 1
ATOM 686 C C . ILE A 1 97 ? -10.843 4.177 -6.888 1.00 94.88 97 ILE A C 1
ATOM 688 O O . ILE A 1 97 ? -11.328 3.459 -7.759 1.00 94.88 97 ILE A O 1
ATOM 692 N N . ASN A 1 98 ? -11.184 5.465 -6.772 1.00 93.19 98 ASN A N 1
ATOM 693 C CA . ASN A 1 98 ? -12.207 6.098 -7.605 1.00 93.19 98 ASN A CA 1
ATOM 694 C C . ASN A 1 98 ? -11.635 6.532 -8.955 1.00 93.19 98 ASN A C 1
ATOM 696 O O . ASN A 1 98 ? -12.353 6.575 -9.953 1.00 93.19 98 ASN A O 1
ATOM 700 N N . THR A 1 99 ? -10.354 6.890 -8.968 1.00 93.62 99 THR A N 1
ATOM 701 C CA . THR A 1 99 ? -9.649 7.433 -10.133 1.00 93.62 99 THR A CA 1
ATOM 702 C C . THR A 1 99 ? -8.576 6.493 -10.672 1.00 93.62 99 THR A C 1
ATOM 704 O O . THR A 1 99 ? -8.164 6.659 -11.816 1.00 93.62 99 THR A O 1
ATOM 707 N N . GLY A 1 100 ? -8.115 5.529 -9.871 1.00 93.06 100 GLY A N 1
ATOM 708 C CA . GLY A 1 100 ? -6.933 4.716 -10.156 1.00 93.06 100 GLY A CA 1
ATOM 709 C C . GLY A 1 100 ? -5.618 5.491 -10.029 1.00 93.06 100 GLY A C 1
ATOM 710 O O . GLY A 1 100 ? -4.572 4.968 -10.395 1.00 93.06 100 GLY A O 1
ATOM 711 N N . ALA A 1 101 ? -5.646 6.741 -9.553 1.00 93.81 101 ALA A N 1
ATOM 712 C CA . ALA A 1 101 ? -4.455 7.577 -9.496 1.00 93.81 101 ALA A CA 1
ATOM 713 C C . ALA A 1 101 ? -3.464 7.072 -8.428 1.00 93.81 101 ALA A C 1
ATOM 715 O O . ALA A 1 101 ? -3.896 6.714 -7.327 1.00 93.81 101 ALA A O 1
ATOM 716 N N . PRO A 1 102 ? -2.146 7.080 -8.710 1.00 94.44 102 PRO A N 1
ATOM 717 C CA . PRO A 1 102 ? -1.124 6.813 -7.699 1.00 94.44 102 PRO A CA 1
ATOM 718 C C . PRO A 1 102 ? -1.197 7.861 -6.581 1.00 94.44 102 PRO A C 1
ATOM 720 O O . PRO A 1 102 ? -1.541 9.019 -6.829 1.00 94.44 102 PRO A O 1
ATOM 723 N N . LEU A 1 103 ? -0.865 7.467 -5.350 1.00 93.31 103 LEU A N 1
ATOM 724 C CA . LEU A 1 103 ? -0.835 8.365 -4.190 1.00 93.31 103 LEU A CA 1
ATOM 725 C C . LEU A 1 103 ? 0.499 8.302 -3.458 1.00 93.31 103 LEU A C 1
ATOM 727 O O . LEU A 1 103 ? 1.160 9.325 -3.304 1.00 93.31 103 LEU A O 1
ATOM 731 N N . LEU A 1 104 ? 0.879 7.113 -2.991 1.00 93.75 104 LEU A N 1
ATOM 732 C CA . LEU A 1 104 ? 2.070 6.907 -2.172 1.00 93.75 104 LEU A CA 1
ATOM 733 C C . LEU A 1 104 ? 2.778 5.618 -2.581 1.00 93.75 104 LEU A C 1
ATOM 735 O O . LEU A 1 104 ? 2.117 4.620 -2.858 1.00 93.75 104 LEU A O 1
ATOM 739 N N . MET A 1 105 ? 4.105 5.635 -2.564 1.00 94.12 105 MET A N 1
ATOM 740 C CA . MET A 1 105 ? 4.941 4.454 -2.758 1.00 94.12 105 MET A CA 1
ATOM 741 C C . MET A 1 105 ? 6.113 4.470 -1.781 1.00 94.12 105 MET A C 1
ATOM 743 O O . MET A 1 105 ? 6.643 5.532 -1.442 1.00 94.12 105 MET A O 1
ATOM 747 N N . ASN A 1 106 ? 6.512 3.293 -1.316 1.00 93.56 106 ASN A N 1
ATOM 748 C CA . ASN A 1 106 ? 7.751 3.114 -0.578 1.00 93.56 106 ASN A CA 1
ATOM 749 C C . ASN A 1 106 ? 8.368 1.743 -0.888 1.00 93.56 106 ASN A C 1
ATOM 751 O O . ASN A 1 106 ? 7.649 0.748 -0.960 1.00 93.56 106 ASN A O 1
ATOM 755 N N . ASP A 1 107 ? 9.690 1.726 -1.051 1.00 91.69 107 ASP A N 1
ATOM 756 C CA . ASP A 1 107 ? 10.510 0.528 -1.269 1.00 91.69 107 ASP A CA 1
ATOM 757 C C . ASP A 1 107 ? 11.047 0.054 0.084 1.00 91.69 107 ASP A C 1
ATOM 759 O O . ASP A 1 107 ? 10.516 -0.864 0.706 1.00 91.69 107 ASP A O 1
ATOM 763 N N . ASP A 1 108 ? 11.949 0.847 0.654 1.00 89.31 108 ASP A N 1
ATOM 764 C CA . ASP A 1 108 ? 12.596 0.547 1.916 1.00 89.31 108 ASP A CA 1
ATOM 765 C C . ASP A 1 108 ? 12.135 1.493 3.012 1.00 89.31 108 ASP A C 1
ATOM 767 O O . ASP A 1 108 ? 11.896 2.689 2.829 1.00 89.31 108 ASP A O 1
ATOM 771 N N . ARG A 1 109 ? 12.150 0.986 4.233 1.00 84.12 109 ARG A N 1
ATOM 772 C CA . ARG A 1 109 ? 12.092 1.803 5.429 1.00 84.12 109 ARG A CA 1
ATOM 773 C C . ARG A 1 109 ? 13.489 1.967 6.006 1.00 84.12 109 ARG A C 1
ATOM 775 O O . ARG A 1 109 ? 14.177 0.989 6.314 1.00 84.12 109 ARG A O 1
ATOM 782 N N . THR A 1 110 ? 13.853 3.213 6.306 1.00 79.25 110 THR A N 1
ATOM 783 C CA . THR A 1 110 ? 15.063 3.534 7.071 1.00 79.25 110 THR A CA 1
ATOM 784 C C . THR A 1 110 ? 15.147 2.727 8.369 1.00 79.25 110 THR A C 1
ATOM 786 O O . THR A 1 110 ? 14.200 2.676 9.156 1.00 79.25 110 THR A O 1
ATOM 789 N N . GLY A 1 111 ? 16.320 2.155 8.637 1.00 72.38 111 GLY A N 1
ATOM 790 C CA . GLY A 1 111 ? 16.619 1.501 9.911 1.00 72.38 111 GLY A CA 1
ATOM 791 C C . GLY A 1 111 ? 16.183 0.040 10.007 1.00 72.38 111 GLY A C 1
ATOM 792 O O . GLY A 1 111 ? 16.518 -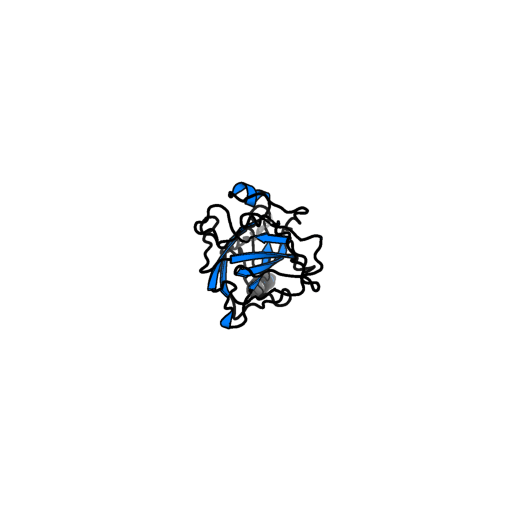0.595 11.004 1.00 72.38 111 GLY A O 1
ATOM 793 N N . SER A 1 112 ? 15.519 -0.518 8.989 1.00 61.84 112 SER A N 1
ATOM 794 C CA . SER A 1 112 ? 15.435 -1.974 8.859 1.00 61.84 112 SER A CA 1
ATOM 795 C C . SER A 1 112 ? 16.784 -2.531 8.370 1.00 61.84 112 SER A C 1
ATOM 797 O O . SER A 1 112 ? 17.469 -1.923 7.547 1.00 61.84 112 SER A O 1
ATOM 799 N N . THR A 1 113 ? 17.244 -3.639 8.956 1.00 57.47 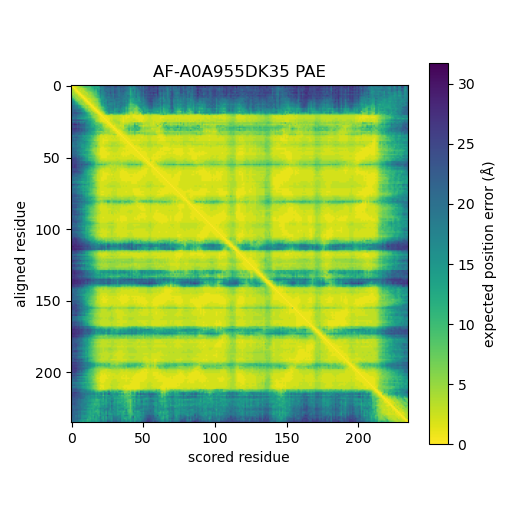113 THR A N 1
ATOM 800 C CA . THR A 1 113 ? 18.481 -4.323 8.543 1.00 57.47 113 THR A CA 1
ATOM 801 C C . THR A 1 113 ? 18.195 -5.806 8.314 1.00 57.47 113 THR A C 1
ATOM 803 O O . THR A 1 113 ? 17.933 -6.507 9.296 1.00 57.47 113 THR A O 1
ATOM 806 N N . PRO A 1 114 ? 18.303 -6.305 7.068 1.00 64.69 114 PRO A N 1
ATOM 807 C CA . PRO A 1 114 ? 18.477 -5.520 5.838 1.00 64.69 114 PRO A CA 1
ATOM 808 C C . PRO A 1 114 ? 17.235 -4.649 5.521 1.00 64.69 114 PRO A C 1
ATOM 810 O O . PRO A 1 114 ? 16.153 -4.953 6.017 1.00 64.69 114 PRO A O 1
ATOM 813 N N . SER A 1 115 ? 17.395 -3.560 4.751 1.00 65.69 115 SER A N 1
ATOM 814 C CA . SER A 1 115 ? 16.408 -2.462 4.624 1.00 65.69 115 SER A CA 1
ATOM 815 C C . SER A 1 115 ? 15.148 -2.757 3.809 1.00 65.69 115 SER A C 1
ATOM 817 O O . SER A 1 115 ? 14.319 -1.875 3.633 1.00 65.69 115 SER A O 1
ATOM 819 N N . PHE A 1 116 ? 14.985 -4.009 3.403 1.00 88.12 116 PHE A N 1
ATOM 820 C CA . PHE A 1 116 ? 14.110 -4.512 2.345 1.00 88.12 116 PHE A CA 1
ATOM 821 C C . PHE A 1 116 ? 12.612 -4.572 2.701 1.00 88.12 116 PHE A C 1
ATOM 823 O O . PHE A 1 116 ? 11.902 -5.512 2.330 1.00 88.12 116 PHE A O 1
ATOM 830 N N . ARG A 1 117 ? 12.144 -3.698 3.594 1.00 92.94 117 ARG A N 1
ATOM 831 C CA . ARG A 1 117 ? 10.771 -3.699 4.118 1.00 92.94 117 ARG A CA 1
ATOM 832 C C . ARG A 1 117 ? 10.185 -2.313 4.001 1.00 92.94 117 ARG A C 1
ATOM 834 O O . ARG A 1 117 ? 10.785 -1.362 4.490 1.00 92.94 117 ARG A O 1
ATOM 841 N N . SER A 1 118 ? 8.968 -2.223 3.493 1.00 94.31 118 SER A N 1
ATOM 842 C CA . SER A 1 118 ? 8.322 -0.950 3.211 1.00 94.31 118 SER A CA 1
ATOM 843 C C . SER A 1 118 ? 7.450 -0.451 4.366 1.00 94.31 118 SER A C 1
ATOM 845 O O . SER A 1 118 ? 6.974 -1.198 5.234 1.00 94.31 118 SER A O 1
ATOM 847 N N . LEU A 1 119 ? 7.196 0.851 4.349 1.00 93.69 119 LEU A N 1
ATOM 848 C CA . LEU A 1 119 ? 6.248 1.563 5.189 1.00 93.69 119 LEU A CA 1
ATOM 849 C C . LEU A 1 119 ? 5.548 2.643 4.351 1.00 93.69 119 LEU A C 1
ATOM 851 O O . LEU A 1 119 ? 6.155 3.632 3.954 1.00 93.69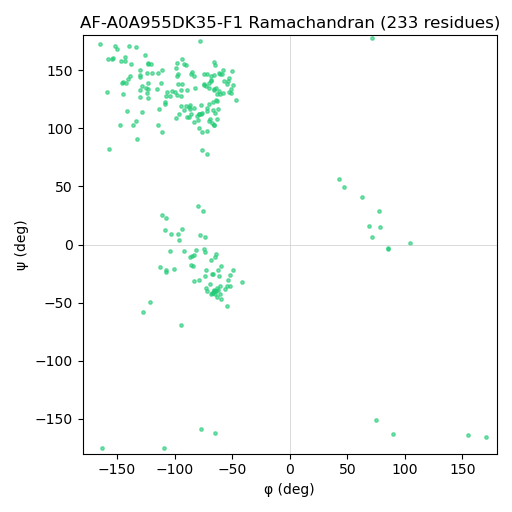 119 LEU A O 1
ATOM 855 N N . LEU A 1 120 ? 4.241 2.496 4.159 1.00 94.19 120 LEU A N 1
ATOM 856 C CA . LEU A 1 120 ? 3.368 3.575 3.707 1.00 94.19 120 LEU A CA 1
ATOM 857 C C . LEU A 1 120 ? 2.680 4.210 4.900 1.00 94.19 120 LEU A C 1
ATOM 859 O O . LEU A 1 120 ? 2.220 3.517 5.802 1.00 94.19 120 LEU A O 1
ATOM 863 N N . SER A 1 121 ? 2.587 5.534 4.903 1.00 92.69 121 SER A N 1
ATOM 864 C CA . SER A 1 121 ? 1.835 6.280 5.911 1.00 92.69 121 SER A CA 1
ATOM 865 C C . SER A 1 121 ? 1.602 7.715 5.444 1.00 92.69 121 SER A C 1
ATOM 867 O O . SER A 1 121 ? 2.162 8.145 4.435 1.00 92.69 121 SER A O 1
ATOM 869 N N . GLY A 1 122 ? 0.800 8.476 6.190 1.00 86.44 122 GLY A N 1
ATOM 870 C CA . GLY A 1 122 ? 0.733 9.924 5.995 1.00 86.44 122 GLY A CA 1
ATOM 871 C C . GLY A 1 122 ? 2.073 10.613 6.330 1.00 86.4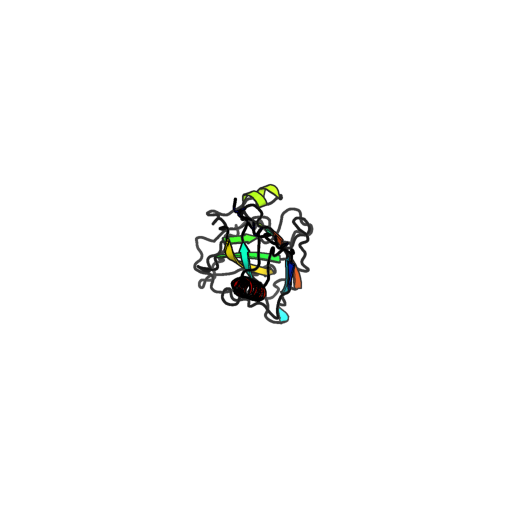4 122 GLY A C 1
ATOM 872 O O . GLY A 1 122 ? 2.812 10.119 7.189 1.00 86.44 122 GLY A O 1
ATOM 873 N N . PRO A 1 123 ? 2.384 11.789 5.745 1.00 81.62 123 PRO A N 1
ATOM 874 C CA . PRO A 1 123 ? 3.675 12.466 5.936 1.00 81.62 123 PRO A CA 1
ATOM 875 C C . PRO A 1 123 ? 4.056 12.720 7.403 1.00 81.62 123 PRO A C 1
ATOM 877 O O . PRO A 1 123 ? 5.226 12.626 7.775 1.00 81.62 123 PRO A O 1
ATOM 880 N N . SER A 1 124 ? 3.076 13.021 8.262 1.00 82.31 124 SER A N 1
ATOM 881 C CA . SER A 1 124 ? 3.321 13.248 9.692 1.00 82.31 124 SER A CA 1
ATOM 882 C C . SER A 1 124 ? 3.733 11.973 10.428 1.00 82.31 124 SER A C 1
ATOM 884 O O . SER A 1 124 ? 4.661 12.009 11.235 1.00 82.31 124 SER A O 1
ATOM 886 N N . PHE A 1 125 ? 3.071 10.846 10.145 1.00 87.75 125 PHE A N 1
ATOM 887 C CA . PHE A 1 125 ? 3.423 9.556 10.736 1.00 87.75 125 PHE A CA 1
ATOM 888 C C . PHE A 1 125 ? 4.785 9.084 10.217 1.00 87.75 125 PHE A C 1
ATOM 890 O O . PHE A 1 125 ? 5.626 8.649 11.003 1.00 87.75 125 PHE A O 1
ATOM 897 N N . TRP A 1 126 ? 5.036 9.250 8.917 1.00 88.12 126 TRP A N 1
ATOM 898 C CA . TRP A 1 126 ? 6.314 8.952 8.276 1.00 88.12 126 TRP A CA 1
ATOM 899 C C . TRP A 1 126 ? 7.489 9.668 8.958 1.00 88.12 126 TRP A C 1
ATOM 901 O O . TRP A 1 126 ? 8.438 9.025 9.416 1.00 88.12 126 TRP A O 1
ATOM 911 N N . ALA A 1 127 ? 7.382 10.992 9.116 1.00 84.44 127 ALA A N 1
ATOM 912 C CA . ALA A 1 127 ? 8.402 11.807 9.773 1.00 84.44 127 ALA A CA 1
ATOM 913 C C . ALA A 1 127 ? 8.638 11.394 11.238 1.00 84.44 127 ALA A C 1
ATOM 915 O O . ALA A 1 127 ? 9.770 11.426 11.720 1.00 84.44 127 ALA A O 1
ATOM 916 N N . ALA A 1 128 ? 7.586 10.975 11.950 1.00 86.19 128 ALA A N 1
ATOM 917 C CA . ALA A 1 128 ? 7.685 10.528 13.338 1.00 86.19 128 ALA A CA 1
ATOM 918 C C . ALA A 1 128 ? 8.357 9.150 13.499 1.00 86.19 128 ALA A C 1
ATOM 920 O O . ALA A 1 128 ? 8.878 8.852 14.572 1.00 86.19 128 ALA A O 1
ATOM 921 N N . ASN A 1 129 ? 8.370 8.319 12.452 1.00 83.44 129 ASN A N 1
ATOM 922 C CA . ASN A 1 129 ? 8.822 6.924 12.515 1.00 83.44 129 ASN A CA 1
ATOM 923 C C . ASN A 1 129 ? 10.178 6.674 11.835 1.00 83.44 129 ASN A C 1
ATOM 925 O O . ASN A 1 129 ? 10.503 5.536 11.479 1.00 83.44 129 ASN A O 1
ATOM 929 N N . GLY A 1 130 ? 10.988 7.731 11.706 1.00 72.75 130 GLY A N 1
ATOM 930 C CA . GLY A 1 130 ? 12.350 7.657 11.173 1.00 72.75 130 GLY A CA 1
ATOM 931 C C . GLY A 1 130 ? 12.415 7.562 9.650 1.00 72.75 130 GLY A C 1
ATOM 932 O O . GLY A 1 130 ? 13.463 7.206 9.111 1.00 72.75 130 GLY A O 1
ATOM 933 N N . GLY A 1 131 ? 11.313 7.863 8.961 1.00 70.56 131 GLY A N 1
ATOM 934 C CA . GLY A 1 131 ? 11.290 7.959 7.510 1.00 70.56 131 GLY A CA 1
ATOM 935 C C . GLY A 1 131 ? 12.280 9.001 6.982 1.00 70.56 131 GLY A C 1
ATOM 936 O O . GLY A 1 131 ? 12.588 9.982 7.664 1.00 70.56 131 GLY A O 1
ATOM 937 N N . GLY A 1 132 ? 12.797 8.772 5.771 1.00 71.38 132 GLY A N 1
ATOM 938 C CA . GLY A 1 132 ? 13.586 9.762 5.034 1.00 71.38 132 GLY A CA 1
ATOM 939 C C . GLY A 1 132 ? 12.765 10.999 4.649 1.00 71.38 132 GLY A C 1
ATOM 940 O O . GLY A 1 132 ? 11.682 11.254 5.181 1.00 71.38 132 GLY A O 1
ATOM 941 N N . ALA A 1 133 ? 13.248 11.786 3.689 1.00 70.75 133 ALA A N 1
ATOM 942 C CA . ALA A 1 133 ? 12.434 12.876 3.157 1.00 70.75 133 ALA A CA 1
ATOM 943 C C . ALA A 1 133 ? 11.192 12.293 2.459 1.00 70.75 133 ALA A C 1
ATOM 945 O O . ALA A 1 133 ? 11.296 11.337 1.693 1.00 70.75 133 ALA A O 1
ATOM 946 N N . ALA A 1 134 ? 10.015 12.868 2.709 1.00 73.12 134 ALA A N 1
ATOM 947 C CA . ALA A 1 134 ? 8.894 12.675 1.798 1.00 73.12 134 ALA A CA 1
ATOM 948 C C . ALA A 1 134 ? 9.212 13.475 0.529 1.00 73.12 134 ALA A C 1
ATOM 950 O O . ALA A 1 134 ? 9.387 14.691 0.598 1.00 73.12 134 ALA A O 1
ATOM 951 N N . THR A 1 135 ? 9.338 12.798 -0.608 1.00 68.75 135 THR A N 1
ATOM 952 C CA . THR A 1 135 ? 9.661 13.415 -1.908 1.00 68.75 135 THR A CA 1
ATOM 953 C C . THR A 1 135 ? 8.405 13.753 -2.705 1.00 68.75 135 THR A C 1
ATOM 955 O O . THR A 1 135 ? 8.466 14.044 -3.895 1.00 68.75 135 THR A O 1
ATOM 958 N N . THR A 1 136 ? 7.238 13.717 -2.062 1.00 60.19 136 THR A N 1
ATOM 959 C CA . THR A 1 136 ? 5.966 14.043 -2.694 1.00 60.19 136 THR A CA 1
ATOM 960 C C . THR A 1 136 ? 5.936 15.537 -3.039 1.00 60.19 136 THR A C 1
ATOM 962 O O . THR A 1 136 ? 5.696 16.367 -2.162 1.00 60.19 136 THR A O 1
ATOM 965 N N . ASP A 1 137 ? 6.096 15.888 -4.316 1.00 52.50 137 ASP A N 1
ATOM 966 C CA . ASP A 1 137 ? 5.807 17.246 -4.813 1.00 52.50 137 ASP A CA 1
ATOM 967 C C . ASP A 1 137 ? 4.308 17.599 -4.693 1.00 52.50 137 ASP A C 1
ATOM 969 O O . ASP A 1 137 ? 3.911 18.755 -4.843 1.00 52.50 137 ASP A O 1
ATOM 973 N N . ASN A 1 138 ? 3.460 16.608 -4.393 1.00 52.12 138 ASN A N 1
ATOM 974 C CA . ASN A 1 138 ? 2.033 16.773 -4.155 1.00 52.12 138 ASN A CA 1
ATOM 975 C C . ASN A 1 138 ? 1.489 15.601 -3.310 1.00 52.12 138 ASN A C 1
ATOM 977 O O . ASN A 1 138 ? 0.984 14.634 -3.885 1.00 52.12 138 ASN A O 1
ATOM 981 N N . PRO A 1 139 ? 1.622 15.612 -1.968 1.00 57.00 139 PRO A N 1
ATOM 982 C CA . PRO A 1 139 ? 1.012 14.577 -1.147 1.00 57.00 139 PRO A CA 1
ATOM 983 C C . PRO A 1 139 ? -0.504 14.724 -1.263 1.00 57.00 139 PRO A C 1
ATOM 985 O O . PRO A 1 139 ? -1.106 15.618 -0.671 1.00 57.00 139 PRO A O 1
ATOM 988 N N . GLN A 1 140 ? -1.131 13.859 -2.055 1.00 66.38 140 GLN A N 1
ATOM 989 C CA . GLN A 1 140 ? -2.569 13.670 -1.958 1.00 66.38 140 GLN A CA 1
ATOM 990 C C . GLN A 1 140 ? -2.837 13.085 -0.570 1.00 66.38 140 GLN A C 1
ATOM 992 O O . GLN A 1 140 ? -2.383 11.988 -0.242 1.00 66.38 140 GLN A O 1
ATOM 997 N N . GLU A 1 141 ? -3.507 13.860 0.279 1.00 78.94 141 GLU A N 1
ATOM 998 C CA . GLU A 1 141 ? -3.869 13.403 1.613 1.00 78.94 141 GLU A CA 1
ATOM 999 C C . GLU A 1 141 ? -4.879 12.258 1.505 1.00 78.94 141 GLU A C 1
ATOM 1001 O O . GLU A 1 141 ? -5.872 12.345 0.779 1.00 78.94 141 GLU A O 1
ATOM 1006 N N . VAL A 1 142 ? -4.636 11.180 2.250 1.00 90.06 142 VAL A N 1
ATOM 1007 C CA . VAL A 1 142 ? -5.627 10.117 2.402 1.00 90.06 142 VAL A CA 1
ATOM 1008 C C . VAL A 1 142 ? -6.842 10.662 3.159 1.00 90.06 142 VAL A C 1
ATOM 1010 O O . VAL A 1 142 ? -6.726 11.350 4.174 1.00 90.06 142 VAL A O 1
ATOM 1013 N N . VAL A 1 143 ? -8.027 10.362 2.649 1.00 92.94 143 VAL A N 1
ATOM 1014 C CA . VAL A 1 143 ? -9.318 10.868 3.104 1.00 92.94 143 VAL A CA 1
ATOM 1015 C C . VAL A 1 143 ? -9.961 9.832 4.018 1.00 92.94 143 VAL A C 1
ATOM 1017 O O . VAL A 1 143 ? -10.109 8.661 3.669 1.00 92.94 143 VAL A O 1
ATOM 1020 N N . ALA A 1 144 ? -10.388 10.269 5.202 1.00 95.19 144 ALA A N 1
ATOM 1021 C CA . ALA A 1 144 ? -11.090 9.405 6.143 1.00 95.19 144 ALA A CA 1
ATO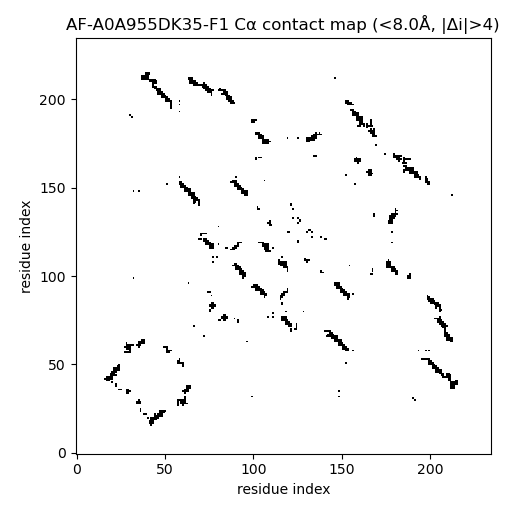M 1022 C C . ALA A 1 144 ? -12.409 8.870 5.550 1.00 95.19 144 ALA A C 1
ATOM 1024 O O . ALA A 1 144 ? -13.238 9.625 5.044 1.00 95.19 144 ALA A O 1
ATOM 1025 N N . GLY A 1 145 ? -12.628 7.564 5.676 1.00 94.56 145 GLY A N 1
ATOM 1026 C CA . GLY A 1 145 ? -13.806 6.839 5.200 1.00 94.56 145 GLY A CA 1
ATOM 1027 C C . GLY A 1 145 ? -13.743 6.385 3.738 1.00 94.56 14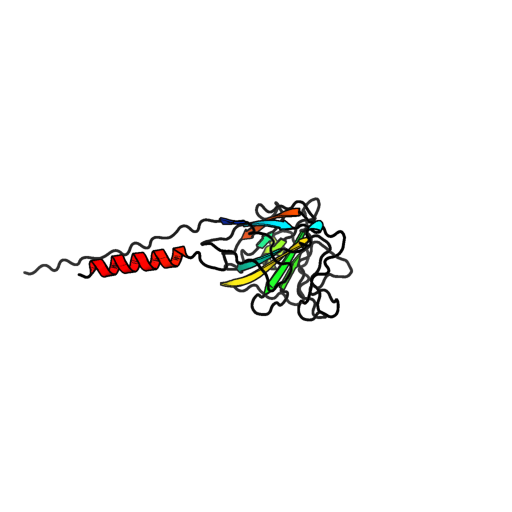5 GLY A C 1
ATOM 1028 O O . GLY A 1 145 ? -14.660 5.685 3.296 1.00 94.56 145 GLY A O 1
ATOM 1029 N N . GLN A 1 146 ? -12.690 6.745 3.003 1.00 95.56 146 GLN A N 1
ATOM 1030 C CA . GLN A 1 146 ? -12.518 6.383 1.601 1.00 95.56 146 GLN A CA 1
ATOM 1031 C C . GLN A 1 146 ? -11.857 5.001 1.444 1.00 95.56 146 GLN A C 1
ATOM 1033 O O . GLN A 1 146 ? -11.051 4.576 2.274 1.00 95.56 146 GLN A O 1
ATOM 1038 N N . ASP A 1 147 ? -12.249 4.292 0.384 1.00 97.25 147 ASP A N 1
ATOM 1039 C CA . ASP A 1 147 ? -11.607 3.055 -0.058 1.00 97.25 147 ASP A CA 1
ATOM 1040 C C . ASP A 1 147 ? -10.368 3.360 -0.925 1.00 97.25 147 ASP A C 1
ATOM 1042 O O . ASP A 1 147 ? -10.337 4.331 -1.684 1.00 97.25 147 ASP A O 1
ATOM 1046 N N . TYR A 1 148 ? -9.347 2.522 -0.806 1.00 97.31 148 TYR A N 1
ATOM 1047 C CA . TYR A 1 148 ? -8.061 2.634 -1.489 1.00 97.31 148 TYR A CA 1
ATOM 1048 C C . TYR A 1 148 ? -7.612 1.269 -1.982 1.00 97.31 148 TYR A C 1
ATOM 1050 O O . TYR A 1 148 ? -7.976 0.249 -1.395 1.00 97.31 148 TYR A O 1
ATOM 1058 N N . ILE A 1 149 ? -6.778 1.268 -3.017 1.00 97.94 149 ILE A N 1
ATOM 1059 C CA . ILE A 1 149 ? -6.072 0.069 -3.457 1.00 97.94 149 ILE A CA 1
ATOM 1060 C C . ILE A 1 149 ? -4.686 0.104 -2.818 1.00 97.94 149 ILE A C 1
ATOM 1062 O O . ILE A 1 149 ? -3.884 0.985 -3.127 1.00 97.94 149 ILE A O 1
ATOM 1066 N N . LEU A 1 150 ? -4.428 -0.826 -1.905 1.00 98.25 150 LEU A N 1
ATOM 1067 C CA . LEU A 1 150 ? -3.106 -1.116 -1.365 1.00 98.25 150 LEU A CA 1
ATOM 1068 C C . LEU A 1 150 ? -2.516 -2.263 -2.180 1.00 98.25 150 LEU A C 1
ATOM 1070 O O . LEU A 1 150 ? -3.091 -3.348 -2.182 1.00 98.25 150 LEU A O 1
ATOM 1074 N N . ALA A 1 151 ? -1.392 -2.031 -2.847 1.00 98.12 151 ALA A N 1
ATOM 1075 C CA . ALA A 1 151 ? -0.686 -3.069 -3.584 1.00 98.12 151 ALA A CA 1
ATOM 1076 C C . ALA A 1 151 ? 0.681 -3.356 -2.962 1.00 98.12 151 ALA A C 1
ATOM 1078 O O . ALA A 1 151 ? 1.325 -2.454 -2.415 1.00 98.12 151 ALA A O 1
ATOM 1079 N N . ILE A 1 152 ? 1.113 -4.609 -3.063 1.00 98.00 152 ILE A N 1
ATOM 1080 C CA . ILE A 1 152 ? 2.452 -5.060 -2.699 1.00 98.00 152 ILE A CA 1
ATOM 1081 C C . ILE A 1 152 ? 3.105 -5.735 -3.899 1.00 98.00 152 ILE A C 1
ATOM 1083 O O . ILE A 1 152 ? 2.489 -6.566 -4.554 1.00 98.00 152 ILE A O 1
ATOM 1087 N N . ALA A 1 153 ? 4.359 -5.387 -4.161 1.00 97.31 153 ALA A N 1
ATOM 1088 C CA . ALA A 1 153 ? 5.196 -6.047 -5.155 1.00 97.31 153 ALA A CA 1
ATOM 1089 C C . ALA A 1 153 ? 6.578 -6.326 -4.563 1.00 97.31 153 ALA A C 1
ATOM 1091 O O . ALA A 1 153 ? 6.911 -5.832 -3.481 1.00 97.31 153 ALA A O 1
ATOM 1092 N N . GLY A 1 154 ? 7.399 -7.105 -5.259 1.00 95.62 154 GLY A N 1
ATOM 1093 C CA . GLY A 1 154 ? 8.817 -7.207 -4.933 1.00 95.62 154 GLY A CA 1
ATOM 1094 C C . GLY A 1 154 ? 9.672 -6.188 -5.670 1.00 95.62 154 GLY A C 1
ATOM 1095 O O . GLY A 1 154 ? 9.329 -5.771 -6.775 1.00 95.62 154 GLY A O 1
ATOM 1096 N N . TYR A 1 155 ? 10.822 -5.829 -5.100 1.00 92.44 155 TYR A N 1
ATOM 1097 C CA . TYR A 1 155 ? 11.857 -5.123 -5.853 1.00 92.44 155 TYR A CA 1
ATOM 1098 C C . TYR A 1 155 ? 12.277 -5.968 -7.082 1.00 92.44 155 TYR A C 1
ATOM 1100 O O . TYR A 1 155 ? 12.550 -7.160 -6.923 1.00 92.44 155 TYR A O 1
ATOM 1108 N N . SER A 1 156 ? 12.340 -5.426 -8.304 1.00 91.62 156 SER A N 1
ATOM 1109 C CA . SER A 1 156 ? 12.267 -4.002 -8.675 1.00 91.62 156 SER A CA 1
ATOM 1110 C C . SER A 1 156 ? 10.988 -3.614 -9.419 1.00 91.62 156 SER A C 1
ATOM 1112 O O . SER A 1 156 ? 11.008 -2.609 -10.125 1.00 91.62 156 SER A O 1
ATOM 1114 N N . ASN A 1 157 ? 9.889 -4.346 -9.238 1.00 94.06 157 ASN A N 1
ATOM 1115 C CA . ASN A 1 157 ? 8.657 -4.128 -9.990 1.00 94.06 157 ASN A CA 1
ATOM 1116 C C . ASN A 1 157 ? 8.068 -2.731 -9.712 1.00 94.06 157 ASN A C 1
ATOM 1118 O O . ASN A 1 157 ? 7.913 -2.329 -8.550 1.00 94.06 157 ASN A O 1
ATOM 1122 N N . MET A 1 158 ? 7.760 -1.987 -10.773 1.00 94.38 158 MET A N 1
ATOM 1123 C CA . MET A 1 158 ? 7.086 -0.686 -10.732 1.00 94.38 158 MET A CA 1
ATOM 1124 C C . MET A 1 158 ? 5.820 -0.727 -11.576 1.00 94.38 158 MET A C 1
ATOM 1126 O O . MET A 1 158 ? 5.689 -1.525 -12.501 1.00 94.38 158 MET A O 1
ATOM 1130 N N . VAL A 1 159 ? 4.883 0.155 -11.242 1.00 96.06 159 VAL A N 1
ATOM 1131 C CA . VAL A 1 159 ? 3.739 0.437 -12.103 1.00 96.06 159 VAL A CA 1
ATOM 1132 C C . VAL A 1 159 ? 4.110 1.563 -13.068 1.00 96.06 159 VAL A C 1
ATOM 1134 O O . VAL A 1 159 ? 4.672 2.589 -12.661 1.00 96.06 159 VAL A O 1
ATOM 1137 N N . GLU A 1 160 ? 3.800 1.353 -14.338 1.00 96.44 160 GLU A N 1
ATOM 1138 C CA . GLU A 1 160 ? 4.102 2.256 -15.439 1.00 96.44 160 GLU A CA 1
ATOM 1139 C C . GLU A 1 160 ? 2.816 2.691 -16.149 1.00 96.44 160 GLU A C 1
ATOM 1141 O O . GLU A 1 160 ? 1.777 2.015 -16.144 1.00 96.44 160 GLU A O 1
ATOM 1146 N N . ASP A 1 161 ? 2.891 3.848 -16.799 1.00 96.75 161 ASP A N 1
ATOM 1147 C CA . ASP A 1 161 ? 1.895 4.244 -17.781 1.00 96.75 161 ASP A CA 1
ATOM 1148 C C . ASP A 1 161 ? 2.093 3.529 -19.135 1.00 96.75 161 ASP A C 1
ATOM 1150 O O . ASP A 1 161 ? 3.070 2.824 -19.387 1.00 96.75 161 ASP A O 1
ATOM 1154 N N . ALA A 1 162 ? 1.171 3.759 -20.073 1.00 96.75 162 ALA A N 1
ATOM 1155 C CA . ALA A 1 162 ? 1.240 3.173 -21.416 1.00 96.75 162 ALA A CA 1
ATOM 1156 C C . ALA A 1 162 ? 2.458 3.633 -22.255 1.00 96.75 162 ALA A C 1
ATOM 1158 O O . ALA A 1 162 ? 2.669 3.132 -23.363 1.00 96.75 162 ALA A O 1
ATOM 1159 N N . ALA A 1 163 ? 3.224 4.620 -21.781 1.00 97.38 163 ALA A N 1
ATOM 1160 C CA . ALA A 1 163 ? 4.439 5.129 -22.407 1.00 97.38 163 ALA A CA 1
ATOM 1161 C C . ALA A 1 163 ? 5.724 4.625 -21.720 1.00 97.38 163 ALA A C 1
ATOM 1163 O O . ALA A 1 163 ? 6.802 5.082 -22.109 1.00 97.38 163 ALA A O 1
ATOM 1164 N N . LEU A 1 164 ? 5.618 3.669 -20.783 1.00 94.94 164 LEU A N 1
ATOM 1165 C CA . LEU A 1 164 ? 6.727 3.129 -19.981 1.00 94.94 164 LEU A CA 1
ATOM 1166 C C . LEU A 1 164 ? 7.378 4.202 -19.097 1.00 94.94 164 LEU A C 1
ATOM 1168 O O . LEU A 1 164 ? 8.600 4.335 -19.035 1.00 94.94 164 LEU A O 1
ATOM 1172 N N . VAL A 1 165 ? 6.548 5.061 -18.502 1.00 95.38 165 VAL A N 1
ATOM 1173 C CA . VAL A 1 165 ? 6.971 6.031 -17.492 1.00 95.38 165 VAL A CA 1
ATOM 1174 C C . VAL A 1 165 ? 6.431 5.589 -16.136 1.00 95.38 165 VAL A C 1
ATOM 1176 O O . VAL A 1 165 ? 5.214 5.517 -15.954 1.00 95.38 165 VAL A O 1
ATOM 1179 N N . ASP A 1 166 ? 7.325 5.367 -15.170 1.00 94.44 166 ASP A N 1
ATOM 1180 C CA . ASP A 1 166 ? 6.984 5.013 -13.789 1.00 94.44 166 ASP A CA 1
ATOM 1181 C C . ASP A 1 166 ? 5.964 5.994 -13.204 1.00 94.44 166 ASP A C 1
ATOM 1183 O O . ASP A 1 166 ? 6.183 7.212 -13.207 1.00 94.44 166 ASP A O 1
ATOM 1187 N N . ASN A 1 167 ? 4.879 5.494 -12.610 1.00 94.69 167 ASN A N 1
ATOM 1188 C CA . ASN A 1 167 ? 3.852 6.360 -12.024 1.00 94.69 167 ASN A CA 1
ATOM 1189 C C . ASN A 1 167 ? 4.267 7.021 -10.698 1.00 94.69 167 ASN A C 1
ATOM 1191 O O . ASN A 1 167 ? 3.512 7.844 -10.173 1.00 94.69 167 ASN A O 1
ATOM 1195 N N . PHE A 1 168 ? 5.447 6.706 -10.158 1.00 92.81 168 PHE A N 1
ATOM 1196 C CA . PHE A 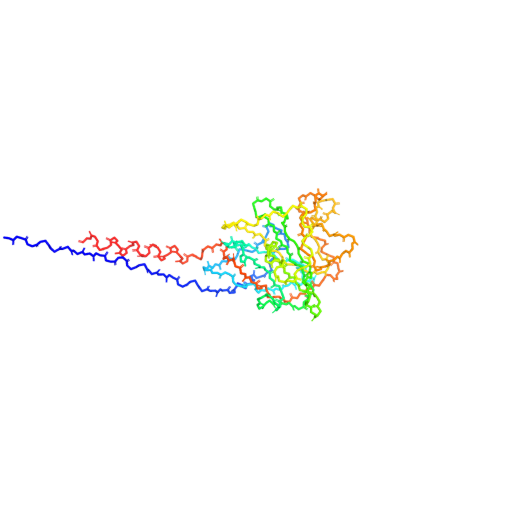1 168 ? 5.975 7.273 -8.915 1.00 92.81 168 PHE A CA 1
ATOM 1197 C C . PHE A 1 168 ? 7.339 7.928 -9.139 1.00 92.81 168 PHE A C 1
ATOM 1199 O O . PHE A 1 168 ? 8.183 7.401 -9.857 1.00 92.81 168 PHE A O 1
ATOM 1206 N N . THR A 1 169 ? 7.565 9.094 -8.525 1.00 87.00 169 THR A N 1
ATOM 1207 C CA . THR A 1 169 ? 8.805 9.868 -8.711 1.00 87.00 169 THR A CA 1
ATOM 1208 C C . THR A 1 169 ? 9.960 9.250 -7.933 1.00 87.00 169 THR A C 1
ATOM 1210 O O . THR A 1 169 ? 10.306 9.727 -6.856 1.00 87.00 169 THR A O 1
ATOM 1213 N N . VAL A 1 170 ? 10.597 8.214 -8.462 1.00 80.69 170 VAL A N 1
ATOM 1214 C CA . VAL A 1 170 ? 11.863 7.721 -7.913 1.00 80.69 170 VAL A CA 1
ATOM 1215 C C . VAL A 1 170 ? 13.007 8.623 -8.392 1.00 80.69 170 VAL A C 1
ATOM 1217 O O . VAL A 1 170 ? 13.298 8.725 -9.581 1.00 80.69 170 VAL A O 1
ATOM 1220 N N . ASP A 1 171 ? 13.625 9.371 -7.470 1.00 66.06 171 ASP A N 1
ATOM 1221 C CA . ASP A 1 171 ? 14.778 10.224 -7.797 1.00 66.06 171 ASP A CA 1
ATOM 1222 C C . ASP A 1 171 ? 15.917 9.370 -8.382 1.00 66.06 171 ASP A C 1
ATOM 1224 O O . ASP A 1 171 ? 16.156 8.245 -7.956 1.00 66.06 171 ASP A O 1
ATOM 1228 N N . THR A 1 172 ? 16.676 9.951 -9.305 1.00 63.81 172 THR A N 1
ATOM 1229 C CA . THR A 1 172 ? 17.936 9.445 -9.865 1.00 63.81 172 THR A CA 1
ATOM 1230 C C . THR A 1 172 ? 18.970 8.992 -8.830 1.00 63.81 172 THR A C 1
ATOM 1232 O O . THR A 1 172 ? 19.858 8.207 -9.160 1.00 63.81 172 THR A O 1
ATOM 1235 N N . THR A 1 173 ? 18.884 9.475 -7.585 1.00 66.19 173 THR A N 1
ATOM 1236 C CA . THR A 1 173 ? 19.735 9.014 -6.474 1.00 66.19 173 THR A CA 1
ATOM 1237 C C . THR A 1 173 ? 19.226 7.738 -5.797 1.00 66.19 173 THR A C 1
ATOM 1239 O O . THR A 1 173 ? 19.947 7.161 -4.986 1.00 66.19 173 THR A O 1
ATOM 1242 N N . PHE A 1 174 ? 18.009 7.308 -6.144 1.00 68.12 174 PHE A N 1
ATOM 1243 C CA . PHE A 1 174 ? 17.297 6.124 -5.670 1.00 68.12 174 PHE A CA 1
ATOM 1244 C C . PHE A 1 174 ? 17.430 5.926 -4.158 1.00 68.12 174 PHE A C 1
ATOM 1246 O O . PHE A 1 174 ? 17.914 4.915 -3.654 1.00 68.12 174 PHE A O 1
ATOM 1253 N N . ALA A 1 175 ? 17.027 6.950 -3.408 1.00 80.69 175 ALA A N 1
ATOM 1254 C CA . ALA A 1 175 ? 16.931 6.867 -1.960 1.00 80.69 175 ALA A CA 1
ATOM 1255 C C . ALA A 1 175 ? 15.744 5.976 -1.553 1.00 80.69 175 ALA A C 1
ATOM 1257 O O . ALA A 1 175 ? 14.712 6.488 -1.126 1.00 80.69 175 ALA A O 1
ATOM 1258 N N . PHE A 1 176 ? 15.926 4.652 -1.652 1.00 81.62 176 PHE A N 1
ATOM 1259 C CA . PHE A 1 176 ? 14.950 3.592 -1.343 1.00 81.62 176 PHE A CA 1
ATOM 1260 C C . PHE A 1 176 ? 14.136 3.850 -0.071 1.00 81.62 176 PHE A C 1
ATOM 1262 O O . PHE A 1 176 ? 12.961 3.510 0.011 1.00 81.62 176 PHE A O 1
ATOM 1269 N N . SER A 1 177 ? 14.761 4.512 0.905 1.00 85.00 177 SER A N 1
ATOM 1270 C CA . SER A 1 177 ? 14.197 4.847 2.203 1.00 85.00 177 SER A CA 1
ATOM 1271 C C . SER A 1 177 ? 13.226 6.037 2.232 1.00 85.00 177 SER A C 1
ATOM 1273 O O . SER A 1 177 ? 12.920 6.517 3.324 1.00 85.00 177 SER A O 1
ATOM 1275 N N . ASN A 1 178 ? 12.820 6.587 1.084 1.00 88.12 178 ASN A N 1
ATOM 1276 C CA . ASN A 1 178 ? 11.930 7.747 0.982 1.00 88.12 178 ASN A CA 1
ATOM 1277 C C . ASN A 1 178 ? 10.470 7.348 0.739 1.00 88.12 178 ASN A C 1
ATOM 1279 O O . ASN A 1 178 ? 10.170 6.289 0.192 1.00 88.12 178 ASN A O 1
ATOM 1283 N N . LEU A 1 179 ? 9.560 8.246 1.119 1.00 89.06 179 LEU A N 1
ATOM 1284 C CA . LEU A 1 179 ? 8.151 8.148 0.750 1.00 89.06 179 LEU A CA 1
ATOM 1285 C C . LEU A 1 179 ? 7.930 8.923 -0.546 1.00 89.06 179 LEU A C 1
ATOM 1287 O O . LEU A 1 179 ? 8.098 10.146 -0.577 1.00 89.06 179 LEU A O 1
ATOM 1291 N N . TYR A 1 180 ? 7.547 8.201 -1.589 1.00 90.69 180 TYR A N 1
ATOM 1292 C CA . TYR A 1 180 ? 7.388 8.713 -2.938 1.00 90.69 180 TYR A CA 1
ATOM 1293 C C . TYR A 1 180 ? 5.935 9.047 -3.247 1.00 90.69 180 TYR A C 1
ATOM 1295 O O . TYR A 1 180 ? 5.011 8.380 -2.783 1.00 90.69 180 TYR A O 1
ATOM 1303 N N . GLY A 1 181 ? 5.747 10.100 -4.040 1.00 91.31 181 GLY A N 1
ATOM 1304 C CA . GLY A 1 181 ? 4.449 10.503 -4.571 1.00 91.31 181 GLY A CA 1
ATOM 1305 C C . GLY A 1 181 ? 4.322 10.244 -6.069 1.00 91.31 181 GLY A C 1
ATOM 1306 O O . GLY A 1 181 ? 5.249 9.706 -6.682 1.00 91.31 181 GLY A O 1
ATOM 1307 N N . PRO A 1 182 ? 3.198 10.671 -6.664 1.00 92.56 182 PRO A N 1
ATOM 1308 C CA . PRO A 1 182 ? 2.944 10.528 -8.092 1.00 92.56 182 PRO A CA 1
ATOM 1309 C C . PRO A 1 182 ? 4.026 11.189 -8.943 1.00 92.56 182 PRO A C 1
ATOM 1311 O O . PRO A 1 182 ? 4.465 12.299 -8.631 1.00 92.56 182 PRO A O 1
ATOM 1314 N N . ASN A 1 183 ? 4.390 10.538 -10.046 1.00 92.62 183 ASN A N 1
ATOM 1315 C CA . ASN A 1 183 ? 5.226 11.120 -11.086 1.00 92.62 183 ASN A CA 1
ATOM 1316 C C . ASN A 1 183 ? 4.391 12.047 -11.978 1.00 92.62 183 ASN A C 1
ATOM 1318 O O . ASN A 1 183 ? 3.543 11.560 -12.725 1.00 92.62 183 ASN A O 1
ATOM 1322 N N . PRO A 1 184 ? 4.621 13.375 -11.962 1.00 91.62 184 PRO A N 1
ATOM 1323 C CA . PRO A 1 184 ? 3.842 14.306 -12.775 1.00 91.62 184 PRO A CA 1
ATOM 1324 C C . PRO A 1 184 ? 4.093 14.157 -14.284 1.00 91.62 184 PRO A C 1
ATOM 1326 O O . PRO A 1 184 ? 3.350 14.737 -15.074 1.00 91.62 184 PRO A O 1
ATOM 1329 N N . ALA A 1 185 ? 5.144 13.435 -14.690 1.00 93.31 185 ALA A N 1
ATOM 1330 C CA . ALA A 1 185 ? 5.421 13.128 -16.089 1.00 93.31 185 ALA A CA 1
ATOM 1331 C C . ALA A 1 185 ? 4.689 11.872 -16.589 1.00 93.31 185 ALA A C 1
ATOM 1333 O O . ALA A 1 185 ? 4.577 11.705 -17.803 1.00 93.31 185 ALA A O 1
ATOM 1334 N N . ALA A 1 186 ? 4.204 11.019 -15.683 1.00 94.94 186 ALA A N 1
ATOM 1335 C CA . ALA A 1 186 ? 3.496 9.795 -16.030 1.00 94.94 186 ALA A CA 1
ATOM 1336 C C . ALA A 1 186 ? 2.004 10.052 -16.283 1.00 94.94 186 ALA A C 1
ATOM 1338 O O . ALA A 1 186 ? 1.376 10.933 -15.687 1.00 94.94 186 ALA A O 1
ATOM 1339 N N . GLY A 1 187 ? 1.428 9.253 -17.173 1.00 95.44 187 GLY A N 1
ATOM 1340 C CA . GLY A 1 187 ? -0.002 9.124 -17.399 1.00 95.44 187 GLY A CA 1
ATOM 1341 C C . GLY A 1 187 ? -0.706 8.288 -16.327 1.00 95.44 187 GLY A C 1
ATOM 1342 O O . GLY A 1 187 ? -0.234 8.131 -15.201 1.00 95.44 187 GLY A O 1
ATOM 1343 N N . ALA A 1 188 ? -1.881 7.762 -16.681 1.00 95.44 188 ALA A N 1
ATOM 1344 C CA . ALA A 1 188 ? -2.595 6.819 -15.824 1.00 95.44 188 ALA A CA 1
ATOM 1345 C C . ALA A 1 188 ? -1.828 5.485 -15.740 1.00 95.44 188 ALA A C 1
ATOM 1347 O O . ALA A 1 188 ? -1.256 5.085 -16.757 1.00 95.44 188 ALA A O 1
ATOM 1348 N N . PRO A 1 189 ? -1.852 4.794 -14.584 1.00 96.31 189 PRO A N 1
ATOM 1349 C CA . PRO A 1 189 ? -1.332 3.435 -14.476 1.00 96.31 189 PRO A CA 1
ATOM 1350 C C . PRO A 1 189 ? -1.935 2.513 -15.535 1.00 96.31 189 PRO A C 1
ATOM 1352 O O . PRO A 1 189 ? -3.157 2.491 -15.712 1.00 96.31 189 PRO A O 1
ATOM 1355 N N . ASP A 1 190 ? -1.082 1.764 -16.224 1.00 96.00 190 ASP A N 1
ATOM 1356 C CA . ASP A 1 190 ? -1.474 0.867 -17.312 1.00 96.00 190 ASP A CA 1
ATOM 1357 C C . ASP A 1 190 ? -1.066 -0.579 -17.012 1.00 96.00 19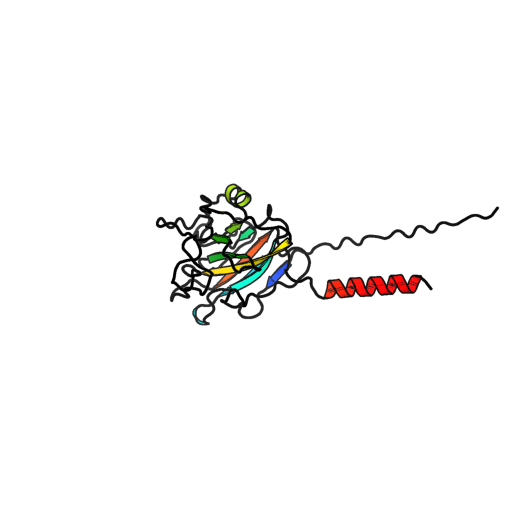0 ASP A C 1
ATOM 1359 O O . ASP A 1 190 ? -1.902 -1.482 -17.085 1.00 96.00 190 ASP A O 1
ATOM 1363 N N . HIS A 1 191 ? 0.188 -0.797 -16.613 1.00 95.06 191 HIS A N 1
ATOM 1364 C CA . HIS A 1 191 ? 0.718 -2.126 -16.316 1.00 95.06 191 HIS A CA 1
ATOM 1365 C C . HIS A 1 191 ? 1.850 -2.082 -15.287 1.00 95.06 191 HIS A C 1
ATOM 1367 O O . HIS A 1 191 ? 2.332 -1.019 -14.906 1.00 95.06 191 HIS A O 1
ATOM 1373 N N . TRP A 1 192 ? 2.241 -3.265 -14.826 1.00 96.19 192 TRP A N 1
ATOM 1374 C CA . TRP A 1 192 ? 3.443 -3.480 -14.030 1.00 96.19 192 TRP A CA 1
ATOM 1375 C C . TRP A 1 192 ? 4.579 -3.950 -14.936 1.00 96.19 192 TRP A C 1
ATOM 1377 O O . TRP A 1 192 ? 4.326 -4.676 -15.902 1.00 96.19 192 TRP A O 1
ATOM 1387 N N . GLU A 1 193 ? 5.813 -3.567 -14.615 1.00 94.06 193 GLU A N 1
ATOM 1388 C CA . GLU A 1 193 ? 7.010 -3.976 -15.363 1.00 94.06 193 GLU A CA 1
ATOM 1389 C C . GLU A 1 193 ? 7.138 -5.507 -15.453 1.00 94.06 193 GLU A C 1
ATOM 1391 O O . GLU A 1 193 ? 7.547 -6.043 -16.488 1.00 94.06 193 GLU A O 1
ATOM 1396 N N . ASN A 1 194 ? 6.779 -6.209 -14.368 1.00 91.31 194 ASN A N 1
ATOM 1397 C CA . ASN A 1 194 ? 6.819 -7.668 -14.226 1.00 91.31 194 ASN A CA 1
ATOM 1398 C C . ASN A 1 194 ? 8.151 -8.258 -14.721 1.00 91.31 194 ASN A C 1
ATOM 1400 O O . ASN A 1 194 ? 8.208 -9.195 -15.533 1.00 91.31 194 ASN A O 1
ATOM 1404 N N . ALA A 1 195 ? 9.250 -7.672 -14.247 1.00 84.75 195 ALA A N 1
ATOM 1405 C CA . ALA A 1 195 ? 10.582 -7.992 -14.709 1.00 84.75 195 ALA A CA 1
ATOM 1406 C C . ALA A 1 195 ? 11.025 -9.381 -14.223 1.00 84.75 195 ALA A C 1
ATOM 1408 O O . ALA A 1 195 ? 10.711 -9.871 -13.134 1.00 84.75 195 ALA A O 1
ATOM 1409 N N . THR A 1 196 ? 11.822 -10.063 -15.046 1.00 81.62 196 THR A N 1
ATOM 1410 C CA . THR A 1 196 ? 12.421 -11.334 -14.631 1.00 81.62 196 THR A CA 1
ATOM 1411 C C . THR A 1 196 ? 13.429 -11.094 -13.511 1.00 81.62 196 THR A C 1
ATOM 1413 O O . THR A 1 196 ? 14.425 -10.405 -13.727 1.00 81.62 196 THR A O 1
ATOM 1416 N N . GLY A 1 197 ? 13.228 -11.747 -12.367 1.00 84.00 197 GLY A N 1
ATOM 1417 C CA . GLY A 1 197 ? 14.109 -11.618 -11.204 1.00 84.00 197 GLY A CA 1
ATOM 1418 C C . GLY A 1 197 ? 13.540 -10.757 -10.082 1.00 84.00 197 GLY A C 1
ATOM 1419 O O . GLY A 1 197 ? 14.218 -10.632 -9.063 1.00 84.00 197 GLY A O 1
ATOM 1420 N N . ASP A 1 198 ? 12.320 -10.236 -10.244 1.00 88.88 198 ASP A N 1
ATOM 1421 C CA . ASP A 1 198 ? 11.601 -9.581 -9.156 1.00 88.88 198 ASP A CA 1
ATOM 1422 C C . ASP A 1 198 ? 11.498 -10.502 -7.937 1.00 88.88 198 ASP A C 1
ATOM 1424 O O . ASP A 1 198 ? 11.284 -11.720 -8.038 1.00 88.88 198 ASP A O 1
ATOM 1428 N N . ALA A 1 199 ? 11.705 -9.906 -6.769 1.00 93.44 199 ALA A N 1
ATOM 1429 C CA . ALA A 1 199 ? 11.615 -10.595 -5.501 1.00 93.44 199 ALA A CA 1
ATOM 1430 C C . ALA A 1 199 ? 10.166 -11.056 -5.254 1.00 93.44 199 ALA A C 1
ATOM 1432 O O . ALA A 1 199 ? 9.208 -10.391 -5.631 1.00 93.44 199 ALA A O 1
ATOM 1433 N N . SER A 1 200 ? 9.980 -12.204 -4.610 1.00 95.50 200 SER A N 1
ATOM 1434 C CA . SER A 1 200 ? 8.641 -12.695 -4.271 1.00 95.50 200 SER A CA 1
ATOM 1435 C C . SER A 1 200 ? 8.682 -13.606 -3.059 1.00 95.50 200 SER A C 1
ATOM 1437 O O . SER A 1 200 ? 9.728 -14.179 -2.732 1.00 95.50 200 SER A O 1
ATOM 1439 N N . GLY A 1 201 ? 7.537 -13.792 -2.418 1.00 96.19 201 GLY A N 1
ATOM 1440 C CA . GLY A 1 201 ? 7.386 -14.724 -1.312 1.00 96.19 201 GLY A CA 1
ATOM 1441 C C . GLY A 1 201 ? 6.248 -14.337 -0.383 1.00 96.19 201 GLY A C 1
ATOM 1442 O O . GLY A 1 201 ? 5.402 -13.513 -0.706 1.00 96.19 201 GLY A O 1
ATOM 1443 N N . THR A 1 202 ? 6.240 -14.925 0.810 1.00 97.38 202 THR A N 1
ATOM 1444 C CA . THR A 1 202 ? 5.216 -14.648 1.822 1.00 97.38 202 THR A CA 1
ATOM 1445 C C . THR A 1 202 ? 5.423 -13.290 2.479 1.00 97.38 202 THR A C 1
ATOM 1447 O O . THR A 1 202 ? 6.571 -12.901 2.750 1.00 97.38 202 THR A O 1
ATOM 1450 N N . TYR A 1 203 ? 4.323 -12.639 2.843 1.00 97.88 203 TYR A N 1
ATOM 1451 C CA . TYR A 1 203 ? 4.315 -11.386 3.586 1.00 97.88 203 TYR A CA 1
ATOM 1452 C C . TYR A 1 203 ? 3.169 -11.299 4.599 1.00 97.88 203 TYR A C 1
ATOM 1454 O O . TYR A 1 203 ? 2.169 -12.008 4.525 1.00 97.88 203 TYR A O 1
ATOM 1462 N N . HIS A 1 204 ? 3.359 -10.383 5.542 1.00 97.81 204 HIS A N 1
ATOM 1463 C CA . HIS A 1 204 ? 2.412 -9.921 6.542 1.00 97.81 204 HIS A CA 1
ATOM 1464 C C . HIS A 1 204 ? 2.475 -8.391 6.561 1.00 97.81 204 HIS A C 1
ATOM 1466 O O . HIS A 1 204 ? 3.449 -7.803 7.047 1.00 97.81 204 HIS A O 1
ATOM 1472 N N . ILE A 1 205 ? 1.452 -7.736 6.019 1.00 98.25 205 ILE A N 1
ATOM 1473 C CA . ILE A 1 205 ? 1.339 -6.278 6.032 1.00 98.25 205 ILE A CA 1
ATOM 1474 C C . ILE A 1 205 ? 0.599 -5.882 7.303 1.00 98.25 205 ILE A C 1
ATOM 1476 O O . ILE A 1 205 ? -0.601 -6.110 7.404 1.00 98.25 205 ILE A O 1
ATOM 1480 N N . ALA A 1 206 ? 1.291 -5.264 8.255 1.00 97.75 206 ALA A N 1
ATOM 1481 C CA . ALA A 1 206 ? 0.672 -4.652 9.422 1.00 97.75 206 ALA A CA 1
ATOM 1482 C C . ALA A 1 206 ? -0.016 -3.334 9.043 1.00 97.75 206 ALA A C 1
ATOM 1484 O O . ALA A 1 206 ? 0.544 -2.528 8.298 1.00 97.75 206 ALA A O 1
ATOM 1485 N N . LEU A 1 207 ? -1.207 -3.103 9.590 1.00 97.81 207 LEU A N 1
ATOM 1486 C CA . LEU A 1 207 ? -2.079 -1.974 9.280 1.00 97.81 207 LEU A CA 1
ATOM 1487 C C . LEU A 1 207 ? -2.551 -1.275 10.561 1.00 97.81 207 LEU A C 1
ATOM 1489 O O . LEU A 1 207 ? -2.809 -1.908 11.584 1.00 97.81 207 LEU A O 1
ATOM 1493 N N . ALA A 1 208 ? -2.724 0.043 10.492 1.00 96.75 208 ALA A N 1
ATOM 1494 C CA . ALA A 1 208 ? -3.482 0.809 11.481 1.00 96.75 208 ALA A CA 1
ATOM 1495 C C . ALA A 1 208 ? -4.255 1.939 10.806 1.00 96.75 208 ALA A C 1
ATOM 1497 O O . ALA A 1 208 ? -3.925 2.348 9.698 1.00 96.75 208 ALA A O 1
ATOM 1498 N N . GLY A 1 209 ? -5.311 2.429 11.460 1.00 95.94 209 GLY A N 1
ATOM 1499 C CA . GLY A 1 209 ? -6.202 3.440 10.878 1.00 95.94 209 GLY A CA 1
ATOM 1500 C C . GLY A 1 209 ? -7.056 2.917 9.714 1.00 95.94 209 GLY A C 1
ATOM 1501 O O . GLY A 1 209 ? -7.630 3.719 8.977 1.00 95.94 209 GLY A O 1
ATOM 1502 N N . VAL A 1 210 ? -7.161 1.591 9.558 1.00 97.19 210 VAL A N 1
ATOM 1503 C CA . VAL A 1 210 ? -7.843 0.903 8.452 1.00 97.19 210 VAL A CA 1
ATOM 1504 C C . VAL A 1 210 ? -8.995 0.024 8.965 1.00 97.19 210 VAL A C 1
ATOM 1506 O O . VAL A 1 210 ? -8.942 -0.547 10.054 1.00 97.19 210 VAL A O 1
ATOM 1509 N N . THR A 1 211 ? -10.054 -0.098 8.165 1.00 96.50 211 THR A N 1
ATOM 1510 C CA . THR A 1 211 ? -11.127 -1.098 8.290 1.00 96.50 211 THR A CA 1
ATOM 1511 C C . THR A 1 211 ? -11.276 -1.859 6.973 1.00 96.50 211 THR A C 1
ATOM 1513 O O . THR A 1 211 ? -10.838 -1.407 5.915 1.00 96.50 211 THR A O 1
ATOM 1516 N N . TYR A 1 212 ? -11.952 -3.002 7.035 1.00 95.00 212 TYR A N 1
ATOM 1517 C CA . TYR A 1 212 ? -12.444 -3.732 5.866 1.00 95.00 212 TYR A CA 1
ATOM 1518 C C . TYR A 1 212 ? -13.278 -2.833 4.941 1.00 95.00 212 TYR A C 1
ATOM 1520 O O . TYR A 1 212 ? -14.058 -2.003 5.426 1.00 95.00 212 TYR A O 1
ATOM 1528 N N . SER A 1 213 ? -13.160 -3.027 3.626 1.00 89.31 213 SER A N 1
ATOM 1529 C CA . SER A 1 213 ? -13.907 -2.234 2.639 1.00 89.31 213 SER A CA 1
ATOM 1530 C C . SER A 1 213 ? -15.401 -2.582 2.610 1.00 89.31 213 SER A C 1
ATOM 1532 O O . SER A 1 213 ? -16.255 -1.691 2.565 1.00 89.31 213 SER A O 1
ATOM 1534 N N . VAL A 1 214 ? -15.746 -3.870 2.726 1.00 82.81 214 VAL A N 1
ATOM 1535 C CA . VAL A 1 214 ? -17.143 -4.329 2.741 1.00 82.81 214 VAL A CA 1
ATOM 1536 C C . VAL A 1 214 ? -17.533 -4.793 4.149 1.00 82.81 214 VAL A C 1
ATOM 1538 O O . VAL A 1 214 ? -16.922 -5.730 4.676 1.00 82.81 214 VAL A O 1
ATOM 1541 N N . PRO A 1 215 ? -18.585 -4.208 4.762 1.00 64.25 215 PRO A N 1
ATOM 1542 C CA . PRO A 1 215 ? -19.114 -4.702 6.026 1.00 64.25 215 PRO A CA 1
ATOM 1543 C C . PRO A 1 215 ? -19.591 -6.147 5.871 1.00 64.25 215 PRO A C 1
ATOM 1545 O O . PRO A 1 215 ? -20.378 -6.444 4.969 1.00 64.25 215 PRO A O 1
ATOM 1548 N N . ALA A 1 216 ? -19.160 -7.047 6.759 1.00 61.16 216 ALA A N 1
ATOM 1549 C CA . ALA A 1 216 ? -19.554 -8.450 6.663 1.00 61.16 216 ALA A CA 1
ATOM 1550 C C . ALA A 1 216 ? -21.094 -8.598 6.605 1.00 61.16 216 ALA A C 1
ATOM 1552 O O . ALA A 1 216 ? -21.804 -7.924 7.365 1.00 61.16 216 ALA A O 1
ATOM 1553 N N . PRO A 1 217 ? -21.634 -9.530 5.790 1.00 60.44 217 PRO A N 1
ATOM 1554 C CA . PRO A 1 217 ? -23.079 -9.715 5.607 1.00 60.44 217 PRO A CA 1
ATOM 1555 C C . PRO A 1 217 ? -23.873 -9.869 6.916 1.00 60.44 217 PRO A C 1
ATOM 1557 O O . PRO A 1 217 ? -25.053 -9.522 6.991 1.00 60.44 217 PRO A O 1
ATOM 1560 N N . GLY A 1 218 ? -23.223 -10.354 7.980 1.00 59.00 218 GLY A N 1
ATOM 1561 C CA . GLY A 1 218 ? -23.821 -10.516 9.305 1.00 59.00 218 GLY A CA 1
ATOM 1562 C C . GLY A 1 218 ? -24.309 -9.215 9.953 1.00 59.00 218 GLY A C 1
ATOM 1563 O O . GLY A 1 218 ? -25.274 -9.258 10.720 1.00 59.00 218 GLY A O 1
ATOM 1564 N N . ALA A 1 219 ? -23.718 -8.061 9.620 1.00 60.69 219 ALA A N 1
ATOM 1565 C CA . ALA A 1 219 ? -24.120 -6.772 10.188 1.00 60.69 219 ALA A CA 1
ATOM 1566 C C . ALA A 1 219 ? -25.570 -6.405 9.820 1.00 60.69 219 ALA A C 1
ATOM 1568 O O . ALA A 1 219 ? -26.324 -5.906 10.659 1.00 60.69 219 ALA A O 1
ATOM 1569 N N . LEU A 1 220 ? -26.000 -6.731 8.597 1.00 62.94 220 LEU A N 1
ATOM 1570 C CA . LEU A 1 220 ? -27.374 -6.501 8.143 1.00 62.94 220 LEU A CA 1
ATOM 1571 C C . LEU A 1 220 ? -28.362 -7.477 8.791 1.00 62.94 220 LEU A C 1
ATOM 1573 O O . LEU A 1 220 ? -29.468 -7.087 9.170 1.00 62.94 220 LEU A O 1
ATOM 1577 N N . THR A 1 221 ? -27.954 -8.732 8.984 1.00 66.44 221 THR A N 1
ATOM 1578 C CA . THR A 1 221 ? -28.789 -9.760 9.623 1.00 66.44 221 THR A CA 1
ATOM 1579 C C . THR A 1 221 ? -29.106 -9.412 11.078 1.00 66.44 221 THR A C 1
ATOM 1581 O O . THR A 1 221 ? -30.245 -9.576 11.518 1.00 66.44 221 THR A O 1
ATOM 1584 N N . LEU A 1 222 ? -28.134 -8.873 11.824 1.00 63.81 222 LEU A N 1
ATOM 1585 C CA . LEU A 1 222 ? -28.326 -8.443 13.215 1.00 63.81 222 LEU A CA 1
ATOM 1586 C C . LEU A 1 222 ? -29.298 -7.256 13.323 1.00 63.81 222 LEU A C 1
ATOM 1588 O O . LEU A 1 222 ? -30.172 -7.248 14.194 1.00 63.81 222 LEU A O 1
ATOM 1592 N N . LEU A 1 223 ? -29.213 -6.302 12.391 1.00 66.62 223 LEU A N 1
ATOM 1593 C CA . LEU A 1 223 ? -30.145 -5.175 12.287 1.00 66.62 223 LEU A CA 1
ATOM 1594 C C . LEU A 1 223 ? -31.570 -5.644 11.944 1.00 66.62 223 LEU A C 1
ATOM 1596 O O . LEU A 1 223 ? -32.541 -5.207 12.569 1.00 66.62 223 LEU A O 1
ATOM 1600 N N . GLY A 1 224 ? -31.696 -6.597 11.015 1.00 69.44 224 GLY A N 1
ATOM 1601 C CA . GLY A 1 224 ? -32.974 -7.213 10.651 1.00 69.44 224 GLY A CA 1
ATOM 1602 C C . GLY A 1 224 ? -33.621 -7.979 11.811 1.00 69.44 224 GLY A C 1
ATOM 1603 O O . GLY A 1 224 ? -34.810 -7.802 12.094 1.00 69.44 224 GLY A O 1
ATOM 1604 N N . ALA A 1 225 ? -32.841 -8.781 12.539 1.00 72.19 225 ALA A N 1
ATOM 1605 C CA . ALA A 1 225 ? -33.329 -9.538 13.690 1.00 72.19 225 ALA A CA 1
ATOM 1606 C C . ALA A 1 225 ? -33.749 -8.619 14.852 1.00 72.19 225 ALA A C 1
ATOM 1608 O O . ALA A 1 225 ? -34.813 -8.819 15.447 1.00 72.19 225 ALA A O 1
ATOM 1609 N N . GLY A 1 226 ? -32.967 -7.572 15.138 1.00 70.12 226 GLY A N 1
ATOM 1610 C CA . GLY A 1 226 ? -33.306 -6.564 16.146 1.00 70.12 226 GLY A CA 1
ATOM 1611 C C . GLY A 1 226 ? -34.613 -5.828 15.830 1.00 70.12 226 GLY A C 1
ATOM 1612 O O . GLY A 1 226 ? -35.465 -5.667 16.711 1.00 70.12 226 GLY A O 1
ATOM 1613 N N . GLY A 1 227 ? -34.824 -5.461 14.561 1.00 72.44 227 GLY A N 1
ATOM 1614 C CA . GLY A 1 227 ? -36.071 -4.850 14.096 1.00 72.44 227 GLY A CA 1
ATOM 1615 C C . GLY A 1 227 ? -37.291 -5.745 14.332 1.00 72.44 227 GLY A C 1
ATOM 1616 O O . GLY A 1 227 ? -38.293 -5.299 14.894 1.00 72.44 227 GLY A O 1
ATOM 1617 N N . LEU A 1 228 ? -37.199 -7.033 13.986 1.00 74.25 228 LEU A N 1
ATOM 1618 C CA . LEU A 1 228 ? -38.295 -7.993 14.172 1.00 74.25 228 LEU A CA 1
ATOM 1619 C C . LEU A 1 228 ? -38.672 -8.191 15.650 1.00 74.25 228 LEU A C 1
ATOM 1621 O O . LEU A 1 228 ? -39.861 -8.256 15.982 1.00 74.25 228 LEU A O 1
ATOM 1625 N N . VAL A 1 229 ? -37.689 -8.231 16.556 1.00 74.62 229 VAL A N 1
ATOM 1626 C CA . VAL A 1 229 ? -37.944 -8.311 18.007 1.00 74.62 229 VAL A CA 1
ATOM 1627 C C . VAL A 1 229 ? -38.627 -7.038 18.525 1.00 74.62 229 VAL A C 1
ATOM 1629 O O . VAL A 1 229 ? -39.554 -7.127 19.337 1.00 74.62 229 VAL A O 1
ATOM 1632 N N . ALA A 1 230 ? -38.238 -5.860 18.029 1.00 70.75 230 ALA A N 1
ATOM 1633 C CA . ALA A 1 230 ? -38.864 -4.592 18.405 1.00 70.75 230 ALA A CA 1
ATOM 1634 C C . ALA A 1 230 ? -40.328 -4.494 17.932 1.00 70.75 230 ALA A C 1
ATOM 1636 O O . ALA A 1 230 ? -41.190 -4.044 18.692 1.00 70.75 230 ALA A O 1
ATOM 1637 N N . PHE A 1 231 ? -40.642 -4.969 16.721 1.00 73.75 231 PHE A N 1
ATOM 1638 C CA . PHE A 1 231 ? -42.019 -4.987 16.209 1.00 73.75 231 PHE A CA 1
ATOM 1639 C C . PHE A 1 231 ? -42.917 -5.989 16.939 1.00 73.75 231 PHE A C 1
ATOM 1641 O O . PHE A 1 231 ? -44.094 -5.702 17.164 1.00 73.75 231 PHE A O 1
ATOM 1648 N N . ARG A 1 232 ? -42.379 -7.134 17.379 1.00 75.81 232 ARG A N 1
ATOM 1649 C CA . ARG A 1 232 ? -43.153 -8.136 18.130 1.00 75.81 232 ARG A CA 1
ATOM 1650 C C . ARG A 1 232 ? -43.597 -7.644 19.511 1.00 75.81 232 ARG A C 1
ATOM 1652 O O . ARG A 1 232 ? -44.612 -8.109 20.010 1.00 75.81 232 ARG A O 1
ATOM 1659 N N . ARG A 1 233 ? -42.880 -6.690 20.113 1.00 65.12 233 ARG A N 1
ATOM 1660 C CA . ARG A 1 233 ? -43.226 -6.102 21.420 1.00 65.12 233 ARG A CA 1
ATOM 1661 C C . ARG A 1 233 ? -44.302 -5.009 21.366 1.00 65.12 233 ARG A C 1
ATOM 1663 O O . ARG A 1 233 ? -44.695 -4.519 22.418 1.00 65.12 233 ARG A O 1
ATOM 1670 N N . ARG A 1 234 ? -44.763 -4.607 20.174 1.00 63.72 234 ARG A N 1
ATOM 1671 C CA . ARG A 1 234 ? -45.814 -3.583 19.995 1.00 63.72 234 ARG A CA 1
ATOM 1672 C C . ARG A 1 234 ? -47.226 -4.152 19.781 1.00 63.72 234 ARG A C 1
ATOM 1674 O O . ARG A 1 234 ? -48.122 -3.386 19.436 1.00 63.72 234 ARG A O 1
ATOM 1681 N N . ARG A 1 235 ? -47.432 -5.457 19.960 1.00 57.28 235 ARG A N 1
ATOM 1682 C CA . ARG A 1 235 ? -48.759 -6.092 19.992 1.00 57.28 235 ARG A CA 1
ATOM 1683 C C . ARG A 1 235 ? -49.028 -6.619 21.389 1.00 57.28 235 ARG A C 1
ATOM 1685 O O . ARG A 1 235 ? -50.195 -6.514 21.810 1.00 57.28 235 ARG A O 1
#

Solvent-accessible surface area (backbone atoms only — not comparable to full-atom values): 12595 Å² total; per-residue (Å²): 137,86,83,84,83,82,83,80,81,80,80,79,80,80,79,76,79,62,50,72,35,73,47,67,61,78,76,79,44,30,67,47,89,91,46,40,40,76,35,70,30,62,42,39,31,38,30,42,38,48,66,41,36,62,90,79,74,34,55,27,42,24,32,32,35,17,34,59,31,44,81,57,26,36,42,14,28,26,64,88,53,57,86,9,34,57,75,38,38,30,27,38,38,35,26,40,61,90,77,57,44,63,35,41,35,14,36,19,28,50,88,46,86,78,38,42,25,14,52,46,53,37,72,70,49,34,59,74,66,58,40,48,64,69,65,36,94,59,70,65,75,72,54,63,72,40,58,29,35,44,33,42,31,13,46,80,55,44,51,16,14,90,82,75,33,51,30,48,51,72,55,96,81,60,64,47,33,25,39,26,11,49,21,89,88,27,64,65,73,66,48,64,66,72,53,93,82,42,33,50,37,49,38,30,36,17,35,36,33,29,26,37,56,42,73,38,75,64,62,59,52,55,54,53,52,52,50,56,57,58,59,64,74,76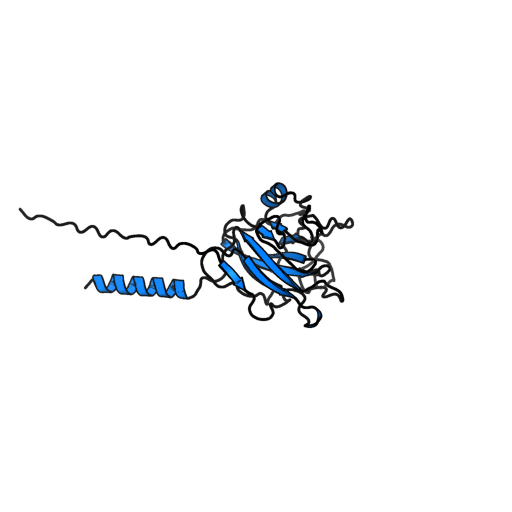,116

pLDDT: mean 85.05, std 14.43, range [43.78, 98.38]

Sequence (235 aa):
MQGMIKIAAGLALLSGTAIAGTWVEVGDAADALSGYQLTNGVGSLDAIDGATSTTGGDWVDAYCIKIVDPLAFFASTSDLVGPGSASFDTRLFLFDINTGAPLLMNDDRTGSTPSFRSLLSGPSFWAANGGGAATTDNPQEVVAGQDYILAIAGYSNMVEDAALVDNFTVDTTFAFSNLYGPNPAAGAPDHWENATGDASGTYHIALAGVTYSVPAPGALTLLGAGGLVAFRRRR

Foldseek 3Di:
DDDDDDDDDDDDPPPDDQDADEAEDDPAADQDLVRADFFEETHFDFKYKDWADLVVVRFKHKHKWAQADQQWWKKKLDCLPHNHHDPAQKKKWKAASVQLATAKIARFAPPDVVGRMTMDGPPVVCVVSRFDEAPAPPHPRDDHGGMMMMMMGFPPKFFAAPVRHGQWDQDPVRPRRYMIGGDPVGDRGDGIPSDPPGMITIIMIGTDSIDGPHYHPVVVVVVVVVVVVVVVVVD

Secondary structure (DSSP, 8-state):
--------------------EEEE--SPPPSSTTSPEE-EESSBEEEEEEE-BTTTTB-EEEEEEEES-TTT-EEES-TTSSS-EESS-EEEEEEETTT--EEEEES--TT-SS----EEE-HHHHHHTT---B--SS--PPPTTEEEEEEEEETT--EEETTS-BSB---TT--TTSBB-B-TT--SEEEE---TT----EEEEEEESEEESEE-THHHHHHHHHHHHHHHTT-